Protein AF-A0A4V3WG32-F1 (afdb_monomer_lite)

Foldseek 3Di:
DFAAADPVVLVLQLLQQLLLLQLLQLVVCCVQVVPQFDQDPNDTDNNSSVVSVVVSVVSLVLLVVLQVVCLVVVAQWDWDALVPKDFPDKQADSVCCCVVPRVVLRPDDDNDPVVSVVSSVVSSVVVSVVVVPDLDRRHRPSCVVQQWMWTAIPVSWIWIDSDDDDSDDNTDTTHTAHDDPPRPRDSD

Sequence (188 aa):
MFFGTRFYFKLLYYLTAMTPAYLLFSLQLFIKYKIGILKLFGIKIPWISFAILLVSFALIWGVKKLLHIATKRQENHYILNQREAKITQVNGDVVSFLLGVILPAVIFIEDSIAICMVVFIGLQFIIFLLVSKSSSVFPNIMAIMFSMNVYILDNGFYLISNEKMTENYERIIAVRVGDSSNLLGYIT

Organism: NCBI:txid2565925

pLDDT: mean 78.36, std 13.59, range [36.06, 94.19]

Secondary structure (DSSP, 8-state):
--TT--HHHHHHHHHHHTHHHHHHHHHHHHHHH-TTEEEETTEEEEHHHHHHHHHHHHHHHHHHHHHHHHHHTTTTEEE--TTT--EEEES--HHHHIIIIITTTT----S-HHHHHHHHHHHHHHHHHHHHH--SPPP-HHHHHTT-EEEEETTS-EEEESS---S--S--EEEEES--TTS-----

Radius of gyration: 18.65 Å; chains: 1; bounding box: 44×30×60 Å

Structure (mmCIF, N/CA/C/O backbone):
data_AF-A0A4V3WG32-F1
#
_entry.id   AF-A0A4V3WG32-F1
#
loop_
_atom_site.group_PDB
_atom_site.id
_atom_site.type_symbol
_atom_site.label_atom_id
_atom_site.label_alt_id
_atom_site.label_comp_id
_atom_site.label_asym_id
_atom_site.label_entity_id
_atom_site.label_seq_id
_atom_site.pdbx_PDB_ins_code
_atom_site.Cartn_x
_atom_site.Cartn_y
_atom_site.Cartn_z
_atom_site.occupancy
_atom_site.B_iso_or_equiv
_atom_site.auth_seq_id
_atom_site.auth_comp_id
_atom_site.auth_asym_id
_atom_site.auth_atom_id
_atom_site.pdbx_PDB_model_num
ATOM 1 N N . MET A 1 1 ? -3.772 0.139 -11.394 1.00 67.31 1 MET A N 1
ATOM 2 C CA . MET A 1 1 ? -2.977 -1.024 -10.965 1.00 67.31 1 MET A CA 1
ATOM 3 C C . MET A 1 1 ? -2.655 -1.915 -12.148 1.00 67.31 1 MET A C 1
ATOM 5 O O . MET A 1 1 ? -3.545 -2.200 -12.934 1.00 67.31 1 MET A O 1
ATOM 9 N N . PHE A 1 2 ? -1.408 -2.391 -12.221 1.00 65.12 2 PHE A N 1
ATOM 10 C CA . PHE A 1 2 ? -0.838 -3.223 -13.289 1.00 65.12 2 PHE A CA 1
ATOM 11 C C . PHE A 1 2 ? -1.847 -4.142 -13.997 1.00 65.12 2 PHE A C 1
ATOM 13 O O . PHE A 1 2 ? -2.258 -5.187 -13.472 1.00 65.12 2 PHE A O 1
ATOM 20 N N . PHE A 1 3 ? -2.253 -3.740 -15.198 1.00 63.34 3 PHE A N 1
ATOM 21 C CA . PHE A 1 3 ? -3.153 -4.515 -16.042 1.00 63.34 3 PHE A CA 1
ATOM 22 C C . PHE A 1 3 ? -2.463 -5.823 -16.478 1.00 63.34 3 PHE A C 1
ATOM 24 O O . PHE A 1 3 ? -1.256 -5.833 -16.690 1.00 63.34 3 PHE A O 1
ATOM 31 N N . GLY A 1 4 ? -3.187 -6.947 -16.525 1.00 62.38 4 GLY A N 1
ATOM 32 C CA . GLY A 1 4 ? -2.607 -8.264 -16.857 1.00 62.38 4 GLY A CA 1
ATOM 33 C C . GLY A 1 4 ? -1.869 -9.003 -15.722 1.00 62.38 4 GLY A C 1
ATOM 34 O O . GLY A 1 4 ? -1.362 -10.100 -15.933 1.00 62.38 4 GLY A O 1
ATOM 35 N N . THR A 1 5 ? -1.814 -8.463 -14.496 1.00 69.62 5 THR A N 1
ATOM 36 C CA . THR A 1 5 ? -1.241 -9.186 -13.336 1.00 69.62 5 THR A CA 1
ATOM 37 C C . THR A 1 5 ? -2.244 -10.105 -12.631 1.00 69.62 5 THR A C 1
ATOM 39 O O . THR A 1 5 ? -3.451 -9.842 -12.624 1.00 69.62 5 THR A O 1
ATOM 42 N N . ARG A 1 6 ? -1.744 -11.174 -11.986 1.00 73.75 6 ARG A N 1
ATOM 43 C CA . ARG A 1 6 ? -2.563 -12.106 -11.190 1.00 73.75 6 ARG A CA 1
ATOM 44 C C . ARG A 1 6 ? -3.270 -11.392 -10.038 1.00 73.75 6 ARG A C 1
ATOM 46 O O . ARG A 1 6 ? -2.698 -10.522 -9.383 1.00 73.75 6 ARG A O 1
ATOM 53 N N . PHE A 1 7 ? -4.484 -11.847 -9.728 1.00 79.88 7 PHE A N 1
ATOM 54 C CA . PHE A 1 7 ? -5.300 -11.302 -8.642 1.00 79.88 7 PHE A CA 1
ATOM 55 C C . PHE A 1 7 ? -4.568 -11.269 -7.290 1.00 79.88 7 PHE A C 1
ATOM 57 O O . PHE A 1 7 ? -4.615 -10.258 -6.600 1.00 79.88 7 PHE A O 1
ATOM 64 N N . TYR A 1 8 ? -3.843 -12.335 -6.931 1.00 78.31 8 TYR A N 1
ATOM 65 C CA . TYR A 1 8 ? -3.118 -12.397 -5.657 1.00 78.31 8 TYR A CA 1
ATOM 66 C C . TYR A 1 8 ? -2.029 -11.321 -5.538 1.00 78.31 8 TYR A C 1
ATOM 68 O O . TYR A 1 8 ? -1.927 -10.667 -4.504 1.00 78.31 8 TYR A O 1
ATOM 76 N N . PHE A 1 9 ? -1.272 -11.068 -6.612 1.00 78.69 9 PHE A N 1
ATOM 77 C CA . PHE A 1 9 ? -0.289 -9.984 -6.624 1.00 78.69 9 PHE A CA 1
ATOM 78 C C . PHE A 1 9 ? -0.968 -8.618 -6.480 1.00 78.69 9 PHE A C 1
ATOM 80 O O . PHE A 1 9 ? -0.515 -7.783 -5.696 1.00 78.69 9 PHE A O 1
ATOM 87 N N . LYS A 1 10 ? -2.097 -8.412 -7.178 1.00 83.19 10 LYS A N 1
ATOM 88 C CA . LYS A 1 10 ? -2.903 -7.194 -7.030 1.00 83.19 10 LYS A CA 1
ATOM 89 C C . LYS A 1 10 ? -3.362 -6.993 -5.589 1.00 83.19 10 LYS A C 1
ATOM 91 O O . LYS A 1 10 ? -3.219 -5.909 -5.037 1.00 83.19 10 LYS A O 1
ATOM 96 N N . LEU A 1 11 ? -3.857 -8.049 -4.955 1.00 86.31 11 LEU A N 1
ATOM 97 C CA . LEU A 1 11 ? -4.304 -7.999 -3.572 1.00 86.31 11 LEU A CA 1
ATOM 98 C C . LEU A 1 11 ? -3.144 -7.689 -2.612 1.00 86.31 11 LEU A C 1
ATOM 100 O O . LEU A 1 11 ? -3.261 -6.772 -1.807 1.00 86.31 11 LEU A O 1
ATOM 104 N N . LEU A 1 12 ? -2.008 -8.384 -2.724 1.00 85.75 12 LEU A N 1
ATOM 105 C CA . LEU A 1 12 ? -0.823 -8.144 -1.889 1.00 85.75 12 LEU A CA 1
ATOM 106 C C . LEU A 1 12 ? -0.294 -6.713 -2.011 1.00 85.75 12 LEU A C 1
ATOM 108 O O . LEU A 1 12 ? -0.018 -6.041 -1.013 1.00 85.75 12 LEU A O 1
ATOM 112 N N . TYR A 1 13 ? -0.141 -6.245 -3.247 1.00 86.69 13 TYR A N 1
ATOM 113 C CA . TYR A 1 13 ? 0.353 -4.905 -3.512 1.00 86.69 13 TYR A CA 1
ATOM 114 C C . TYR A 1 13 ? -0.633 -3.848 -3.001 1.00 86.69 13 TYR A C 1
ATOM 116 O O . TYR A 1 13 ? -0.215 -2.858 -2.411 1.00 86.69 13 TYR A O 1
ATOM 124 N N . TYR A 1 14 ? -1.939 -4.072 -3.155 1.00 90.75 14 TYR A N 1
ATOM 125 C CA . TYR A 1 14 ? -2.959 -3.188 -2.599 1.00 90.75 14 TYR A CA 1
ATOM 126 C C . TYR A 1 14 ? -2.927 -3.148 -1.064 1.00 90.75 14 TYR A C 1
ATOM 128 O O . TYR A 1 14 ? -2.905 -2.067 -0.478 1.00 90.75 14 TYR A O 1
ATOM 136 N N . LEU A 1 15 ? -2.875 -4.312 -0.406 1.00 91.31 15 LEU A N 1
ATOM 137 C CA . LEU A 1 15 ? -2.835 -4.408 1.055 1.00 91.31 15 LEU A CA 1
ATOM 138 C C . LEU A 1 15 ? -1.614 -3.687 1.638 1.00 91.31 15 LEU A C 1
ATOM 140 O O . LEU A 1 15 ? -1.739 -2.992 2.640 1.00 91.31 15 LEU A O 1
ATOM 144 N N . THR A 1 16 ? -0.453 -3.802 0.994 1.00 91.56 16 THR A N 1
ATOM 145 C CA . THR A 1 16 ? 0.761 -3.086 1.423 1.00 91.56 16 THR A CA 1
ATOM 146 C C . THR A 1 16 ? 0.708 -1.587 1.114 1.00 91.56 16 THR A C 1
ATOM 148 O O . THR A 1 16 ? 1.173 -0.779 1.915 1.00 91.56 16 THR A O 1
ATOM 151 N N . ALA A 1 17 ? 0.102 -1.183 -0.004 1.00 91.75 17 ALA A N 1
ATOM 152 C CA . ALA A 1 17 ? -0.071 0.228 -0.350 1.00 91.75 17 ALA A CA 1
ATOM 153 C C . ALA A 1 17 ? -1.018 0.962 0.616 1.00 91.75 17 ALA A C 1
ATOM 155 O O . ALA A 1 17 ? -0.762 2.111 0.972 1.00 91.75 17 ALA A O 1
ATOM 156 N N . MET A 1 18 ? -2.076 0.288 1.082 1.00 94.19 18 MET A N 1
ATOM 157 C CA . MET A 1 18 ? -3.056 0.838 2.027 1.00 94.19 18 MET A CA 1
ATOM 158 C C . MET A 1 18 ? -2.655 0.692 3.502 1.00 94.19 18 MET A C 1
ATOM 160 O O . MET A 1 18 ? -3.387 1.166 4.371 1.00 94.19 18 MET A O 1
ATOM 164 N N . THR A 1 19 ? -1.485 0.118 3.815 1.00 93.50 19 THR A N 1
ATOM 165 C CA . THR A 1 19 ? -0.964 0.029 5.192 1.00 93.50 19 THR A CA 1
ATOM 166 C C . THR A 1 19 ? -1.073 1.348 5.971 1.00 93.50 19 THR A C 1
ATOM 168 O O . THR A 1 19 ? -1.558 1.299 7.102 1.00 93.50 19 THR A O 1
ATOM 171 N N . PRO A 1 20 ? -0.719 2.530 5.421 1.00 92.75 20 PRO A N 1
ATOM 172 C CA . PRO A 1 20 ? -0.882 3.787 6.150 1.00 92.75 20 PRO A CA 1
ATOM 173 C C . PRO A 1 20 ? -2.334 4.061 6.569 1.00 92.75 20 PRO A C 1
ATOM 175 O O . PRO A 1 20 ? -2.563 4.489 7.696 1.00 92.75 20 PRO A O 1
ATOM 178 N N . ALA A 1 21 ? -3.321 3.750 5.720 1.00 93.25 21 ALA A N 1
ATOM 179 C CA . ALA A 1 21 ? -4.735 3.905 6.066 1.00 93.25 21 ALA A CA 1
ATOM 180 C C . ALA A 1 21 ? -5.146 2.942 7.185 1.00 93.25 21 ALA A C 1
ATOM 182 O O . ALA A 1 21 ? -5.806 3.355 8.135 1.00 93.25 21 ALA A O 1
ATOM 183 N N . TYR A 1 22 ? -4.710 1.679 7.120 1.00 93.44 22 TYR A N 1
ATOM 184 C CA . TYR A 1 22 ? -4.990 0.693 8.169 1.00 93.44 22 TYR A CA 1
ATOM 185 C C . TYR A 1 22 ? -4.412 1.113 9.524 1.00 93.44 22 TYR A C 1
ATOM 187 O O . TYR A 1 22 ? -5.078 0.953 10.544 1.00 93.44 22 TYR A O 1
ATOM 195 N N . LEU A 1 23 ? -3.206 1.691 9.534 1.00 92.06 23 LEU A N 1
ATOM 196 C CA . LEU A 1 23 ? -2.564 2.193 10.750 1.00 92.06 23 LEU A CA 1
ATOM 197 C C . LEU A 1 23 ? -3.270 3.411 11.329 1.00 92.06 23 LEU A C 1
ATOM 199 O O . LEU A 1 23 ? -3.491 3.478 12.537 1.00 92.06 23 LEU A O 1
ATOM 203 N N . LEU A 1 24 ? -3.617 4.381 10.484 1.00 91.75 24 LEU A N 1
ATOM 204 C CA . LEU A 1 24 ? -4.339 5.566 10.933 1.00 91.75 24 LEU A CA 1
ATOM 205 C C . LEU A 1 24 ? -5.716 5.178 11.482 1.00 91.75 24 LEU A C 1
ATOM 207 O O . LEU A 1 24 ? -6.096 5.638 12.557 1.00 91.75 24 LEU A O 1
ATOM 211 N N . PHE A 1 25 ? -6.417 4.264 10.809 1.00 91.62 25 PHE A N 1
ATOM 212 C CA . PHE A 1 25 ? -7.709 3.767 11.266 1.00 91.62 25 PHE A CA 1
ATOM 213 C C . PHE A 1 25 ? -7.598 3.006 12.592 1.00 91.62 25 PHE A C 1
ATOM 215 O O . PHE A 1 25 ? -8.365 3.265 13.519 1.00 91.62 25 PHE A O 1
ATOM 222 N N . SER A 1 26 ? -6.609 2.120 12.753 1.00 90.12 26 SER A N 1
ATOM 223 C CA . SER A 1 26 ? -6.417 1.399 14.018 1.00 90.12 26 SER A CA 1
ATOM 224 C C . SER A 1 26 ? -6.033 2.329 15.172 1.00 90.12 26 SER A C 1
ATOM 226 O O . SER A 1 26 ? -6.496 2.135 16.297 1.00 90.12 26 SER A O 1
ATOM 228 N N . LEU A 1 27 ? -5.238 3.371 14.908 1.00 88.81 27 LEU A N 1
ATOM 229 C CA . LEU A 1 27 ? -4.936 4.417 15.887 1.00 88.81 27 LEU A CA 1
ATOM 230 C C . LEU A 1 27 ? -6.184 5.219 16.267 1.00 88.81 27 LEU A C 1
ATOM 232 O O . LEU A 1 27 ? -6.395 5.492 17.447 1.00 88.81 27 LEU A O 1
ATOM 236 N N . GLN A 1 28 ? -7.047 5.545 15.308 1.00 88.62 28 GLN A N 1
ATOM 237 C CA . GLN A 1 28 ? -8.311 6.221 15.587 1.00 88.62 28 GLN A CA 1
ATOM 238 C C . GLN A 1 28 ? -9.235 5.361 16.460 1.00 88.62 28 GLN A C 1
ATOM 240 O O . GLN A 1 28 ? -9.815 5.869 17.422 1.00 88.62 28 GLN A O 1
ATOM 245 N N . LEU A 1 29 ? -9.320 4.052 16.191 1.00 87.44 29 LEU A N 1
ATOM 246 C CA . LEU A 1 29 ? -10.065 3.115 17.038 1.00 87.44 29 LEU A CA 1
ATOM 247 C C . LEU A 1 29 ? -9.502 3.054 18.465 1.00 87.44 29 LEU A C 1
ATOM 249 O O . LEU A 1 29 ? -10.264 3.010 19.434 1.00 87.44 29 LEU A O 1
ATOM 253 N N . PHE A 1 30 ? -8.177 3.093 18.607 1.00 86.19 30 PHE A N 1
ATOM 254 C CA . PHE A 1 30 ? -7.517 3.152 19.908 1.00 86.19 30 PHE A CA 1
ATOM 255 C C . PHE A 1 30 ? -7.856 4.445 20.666 1.00 86.19 30 PHE A C 1
ATOM 257 O O . PHE A 1 30 ? -8.200 4.382 21.846 1.00 86.19 30 PHE A O 1
ATOM 264 N N . ILE A 1 31 ? -7.810 5.604 20.001 1.00 85.56 31 ILE A N 1
ATOM 265 C CA . ILE A 1 31 ? -8.081 6.906 20.628 1.00 85.56 31 ILE A CA 1
ATOM 266 C C . ILE A 1 31 ? -9.555 7.023 21.040 1.00 85.56 31 ILE A C 1
ATOM 268 O O . ILE A 1 31 ? -9.840 7.356 22.190 1.00 85.56 31 ILE A O 1
ATOM 272 N N . LYS A 1 32 ? -10.492 6.734 20.126 1.00 85.75 32 LYS A N 1
ATOM 273 C CA . LYS A 1 32 ? -11.929 6.955 20.356 1.00 85.75 32 LYS A CA 1
ATOM 274 C C . LYS A 1 32 ? -12.562 5.869 21.224 1.00 85.75 32 LYS A C 1
ATOM 276 O O . LYS A 1 32 ? -13.299 6.173 22.157 1.00 85.75 32 LYS A O 1
ATOM 281 N N . TYR A 1 33 ? -12.257 4.605 20.941 1.00 82.88 33 TYR A N 1
ATOM 282 C CA . TYR A 1 33 ? -12.961 3.464 21.532 1.00 82.88 33 TYR A CA 1
ATOM 283 C C . TYR A 1 33 ? -12.127 2.665 22.527 1.00 82.88 33 TYR A C 1
ATOM 285 O O . TYR A 1 33 ? -12.640 1.727 23.134 1.00 82.88 33 TYR A O 1
ATOM 293 N N . LYS A 1 34 ? -10.844 3.014 22.709 1.00 83.06 34 LYS A N 1
ATOM 294 C CA . LYS A 1 34 ? -9.908 2.273 23.574 1.00 83.06 34 LYS A CA 1
ATOM 295 C C . LYS A 1 34 ? -9.790 0.790 23.181 1.00 83.06 34 LYS A C 1
ATOM 297 O O . LYS A 1 34 ? -9.443 -0.049 24.011 1.00 83.06 34 LYS A O 1
ATOM 302 N N . ILE A 1 35 ? -10.069 0.464 21.917 1.00 76.25 35 ILE A N 1
ATOM 303 C CA . ILE A 1 35 ? -9.929 -0.885 21.356 1.00 76.25 35 ILE A CA 1
ATOM 304 C C . ILE A 1 35 ? -8.459 -1.149 21.025 1.00 76.25 35 ILE A C 1
ATOM 306 O O . ILE A 1 35 ? -7.701 -0.237 20.702 1.00 76.25 35 ILE A O 1
ATOM 310 N N . GLY A 1 36 ? -8.050 -2.417 21.102 1.00 67.56 36 GLY A N 1
ATOM 311 C CA . GLY A 1 36 ? -6.707 -2.821 20.691 1.00 67.56 36 GLY A CA 1
ATOM 312 C C . GLY A 1 36 ? -5.626 -2.497 21.715 1.00 67.56 36 GLY A C 1
ATOM 313 O O . GLY A 1 36 ? -4.465 -2.358 21.347 1.00 67.56 36 GLY A O 1
ATOM 314 N N . ILE A 1 37 ? -5.993 -2.385 22.994 1.00 75.81 37 ILE A N 1
ATOM 315 C CA . ILE A 1 37 ? -5.054 -2.168 24.096 1.00 75.81 37 ILE A CA 1
ATOM 316 C C . ILE A 1 37 ? -4.533 -3.510 24.599 1.00 75.81 37 ILE A C 1
ATOM 318 O O . ILE A 1 37 ? -5.307 -4.342 25.066 1.00 75.81 37 ILE A O 1
ATOM 322 N N . LEU A 1 38 ? -3.214 -3.674 24.591 1.00 75.12 38 LEU A N 1
ATOM 323 C CA . LEU A 1 38 ? -2.530 -4.671 25.405 1.00 75.12 38 LEU A CA 1
ATOM 324 C C . LEU A 1 38 ? -1.838 -3.937 26.556 1.00 75.12 38 LEU A C 1
ATOM 326 O O . LEU A 1 38 ? -1.098 -2.980 26.326 1.00 75.12 38 LEU A O 1
ATOM 330 N N . LYS A 1 39 ? -2.114 -4.338 27.800 1.00 74.06 39 LYS A N 1
ATOM 331 C CA . LYS A 1 39 ? -1.390 -3.822 28.968 1.00 74.06 39 LYS A CA 1
ATOM 332 C C . LYS A 1 39 ? -0.160 -4.694 29.195 1.00 74.06 39 LYS A C 1
ATOM 334 O O . LYS A 1 39 ? -0.301 -5.823 29.650 1.00 74.06 39 LYS A O 1
ATOM 339 N N . LEU A 1 40 ? 1.025 -4.167 28.904 1.00 68.94 40 LEU A N 1
ATOM 340 C CA . LEU A 1 40 ? 2.305 -4.806 29.222 1.00 68.94 40 LEU A CA 1
ATOM 341 C C . LEU A 1 40 ? 3.025 -3.944 30.254 1.00 68.94 40 LEU A C 1
ATOM 343 O O . LEU A 1 40 ? 3.238 -2.760 30.010 1.00 68.94 40 LEU A O 1
ATOM 347 N N . PHE A 1 41 ? 3.356 -4.512 31.417 1.00 73.56 41 PHE A N 1
ATOM 348 C CA . PHE A 1 41 ? 4.067 -3.806 32.497 1.00 73.56 41 PHE A CA 1
ATOM 349 C C . PHE A 1 41 ? 3.470 -2.425 32.853 1.00 73.56 41 PHE A C 1
ATOM 351 O O . PHE A 1 41 ? 4.188 -1.469 33.119 1.00 73.56 41 PHE A O 1
ATOM 358 N N . GLY A 1 42 ? 2.138 -2.295 32.818 1.00 74.06 42 GLY A N 1
ATOM 359 C CA . GLY A 1 42 ? 1.431 -1.038 33.110 1.00 74.06 42 GLY A CA 1
ATOM 360 C C . GLY A 1 42 ? 1.291 -0.061 31.932 1.00 74.06 42 GLY A C 1
ATOM 361 O O . GLY A 1 42 ? 0.502 0.878 32.023 1.00 74.06 42 GLY A O 1
ATOM 362 N N . ILE A 1 43 ? 1.957 -0.307 30.801 1.00 75.31 43 ILE A N 1
ATOM 363 C CA . ILE A 1 43 ? 1.886 0.522 29.591 1.00 75.31 43 ILE A CA 1
ATOM 364 C C . ILE A 1 43 ? 0.765 0.009 28.677 1.00 75.31 43 ILE A C 1
ATOM 366 O O . ILE A 1 43 ? 0.659 -1.190 28.415 1.00 75.31 43 ILE A O 1
ATOM 370 N N . LYS A 1 44 ? -0.087 0.917 28.181 1.00 77.62 44 LYS A N 1
ATOM 371 C CA . LYS A 1 44 ? -1.134 0.611 27.192 1.00 77.62 44 LYS A CA 1
ATOM 372 C C . LYS A 1 44 ? -0.547 0.703 25.787 1.00 77.62 44 LYS A C 1
ATOM 374 O O . LYS A 1 44 ? -0.273 1.800 25.313 1.00 77.62 44 LYS A O 1
ATOM 379 N N . ILE A 1 45 ? -0.388 -0.437 25.126 1.00 77.88 45 ILE A N 1
ATOM 380 C CA . ILE A 1 45 ? 0.182 -0.523 23.780 1.00 77.88 45 ILE A CA 1
ATOM 381 C C . ILE A 1 45 ? -0.950 -0.779 22.771 1.00 77.88 45 ILE A C 1
ATOM 383 O O . ILE A 1 45 ? -1.765 -1.676 23.018 1.00 77.88 45 ILE A O 1
ATOM 387 N N . PRO A 1 46 ? -1.023 -0.038 21.644 1.00 84.75 46 PRO A N 1
ATOM 388 C CA . PRO A 1 46 ? -1.980 -0.295 20.569 1.00 84.75 46 PRO A CA 1
ATOM 389 C C . PRO A 1 46 ? -1.548 -1.532 19.761 1.00 84.75 46 PRO A C 1
ATOM 391 O O . PRO A 1 46 ? -0.954 -1.428 18.686 1.00 84.75 46 PRO A O 1
ATOM 394 N N . TRP A 1 47 ? -1.812 -2.725 20.296 1.00 85.75 47 TRP A N 1
ATOM 395 C CA . TRP A 1 47 ? -1.307 -3.986 19.746 1.00 85.75 47 TRP A CA 1
ATOM 396 C C . TRP A 1 47 ? -1.825 -4.263 18.331 1.00 85.75 47 TRP A C 1
ATOM 398 O O . TRP A 1 47 ? -1.104 -4.849 17.531 1.00 85.75 47 TRP A O 1
ATOM 408 N N . ILE A 1 48 ? -3.036 -3.800 17.995 1.00 86.50 48 ILE A N 1
ATOM 409 C CA . ILE A 1 48 ? -3.610 -3.952 16.649 1.00 86.50 48 ILE A CA 1
ATOM 410 C C . ILE A 1 48 ? -2.774 -3.180 15.623 1.00 86.50 48 ILE A C 1
ATOM 412 O O . ILE A 1 48 ? -2.415 -3.740 14.591 1.00 86.50 48 ILE A O 1
ATOM 416 N N . SER A 1 49 ? -2.401 -1.929 15.915 1.00 87.56 49 SER A N 1
ATOM 417 C CA . SER A 1 49 ? -1.527 -1.138 15.036 1.00 87.56 49 SER A CA 1
ATOM 418 C C . SER A 1 49 ? -0.164 -1.813 14.859 1.00 87.56 49 SER A C 1
ATOM 420 O O . SER A 1 49 ? 0.364 -1.873 13.750 1.00 87.56 49 SER A O 1
ATOM 422 N N . PHE A 1 50 ? 0.385 -2.382 15.938 1.00 87.94 50 PHE A N 1
ATOM 423 C CA . PHE A 1 50 ? 1.630 -3.150 15.879 1.00 87.94 50 PHE A CA 1
ATOM 424 C C . PHE A 1 50 ? 1.492 -4.418 15.020 1.00 87.94 50 PHE A C 1
ATOM 426 O O . PHE A 1 50 ? 2.355 -4.697 14.190 1.00 87.94 50 PHE A O 1
ATOM 433 N N . ALA A 1 51 ? 0.389 -5.156 15.157 1.00 89.88 51 ALA A N 1
ATOM 434 C CA . ALA A 1 51 ? 0.106 -6.332 14.342 1.00 89.88 51 ALA A CA 1
ATOM 435 C C . ALA A 1 51 ? -0.038 -5.973 12.855 1.00 89.88 51 ALA A C 1
ATOM 437 O O . ALA A 1 51 ? 0.537 -6.654 12.010 1.00 89.88 51 ALA A O 1
ATOM 438 N N . ILE A 1 52 ? -0.731 -4.875 12.526 1.00 90.94 52 ILE A N 1
ATOM 439 C CA . ILE A 1 52 ? -0.856 -4.371 11.148 1.00 90.94 52 ILE A CA 1
ATOM 440 C C . ILE A 1 52 ? 0.521 -4.038 10.565 1.00 90.94 52 ILE A C 1
ATOM 442 O O . ILE A 1 52 ? 0.801 -4.417 9.425 1.00 90.94 52 ILE A O 1
ATOM 446 N N . LEU A 1 53 ? 1.396 -3.374 11.332 1.00 90.44 53 LEU A N 1
ATOM 447 C CA . LEU A 1 53 ? 2.775 -3.105 10.910 1.00 90.44 53 LEU A CA 1
ATOM 448 C C . LEU A 1 53 ? 3.540 -4.397 10.627 1.00 90.44 53 LEU A C 1
ATOM 450 O O . LEU A 1 53 ? 4.154 -4.522 9.569 1.00 90.44 53 LEU A O 1
ATOM 454 N N . LEU A 1 54 ? 3.481 -5.361 11.546 1.00 91.81 54 LEU A N 1
ATOM 455 C CA . LEU A 1 54 ? 4.205 -6.626 11.432 1.00 91.81 54 LEU A CA 1
ATOM 456 C C . LEU A 1 54 ? 3.720 -7.440 10.226 1.00 91.81 54 LEU A C 1
ATOM 458 O O . LEU A 1 54 ? 4.534 -7.922 9.439 1.00 91.81 54 LEU A O 1
ATOM 462 N N . VAL A 1 55 ? 2.403 -7.532 10.028 1.00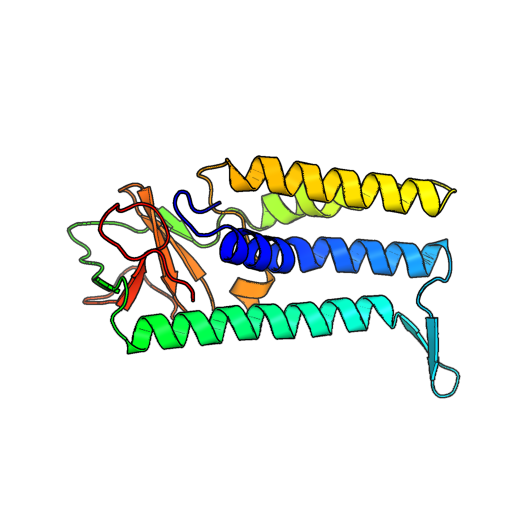 92.25 55 VAL A N 1
ATOM 463 C CA . VAL A 1 55 ? 1.813 -8.179 8.848 1.00 92.25 55 VAL A CA 1
ATOM 464 C C . VAL A 1 55 ? 2.247 -7.456 7.575 1.00 92.25 55 VAL A C 1
ATOM 466 O O . VAL A 1 55 ? 2.718 -8.102 6.646 1.00 92.25 55 VAL A O 1
ATOM 469 N N . SER A 1 56 ? 2.176 -6.125 7.535 1.00 90.44 56 SER A N 1
ATOM 470 C CA . SER A 1 56 ? 2.591 -5.343 6.361 1.00 90.44 56 SER A CA 1
ATOM 471 C C . SER A 1 56 ? 4.073 -5.542 6.030 1.00 90.44 56 SER A C 1
ATOM 473 O O . SER A 1 56 ? 4.428 -5.682 4.859 1.00 90.44 56 SER A O 1
ATOM 475 N N . PHE A 1 57 ? 4.929 -5.628 7.054 1.00 91.75 57 PHE A N 1
ATOM 476 C CA . PHE A 1 57 ? 6.347 -5.961 6.918 1.00 91.75 57 PHE A CA 1
ATOM 477 C C . PHE A 1 57 ? 6.542 -7.362 6.320 1.00 91.75 57 PHE A C 1
ATOM 479 O O . PHE A 1 57 ? 7.324 -7.545 5.388 1.00 91.75 57 PHE A O 1
ATOM 486 N N . ALA A 1 58 ? 5.808 -8.361 6.813 1.00 90.88 58 ALA A N 1
ATOM 487 C CA . ALA A 1 58 ? 5.881 -9.721 6.288 1.00 90.88 58 ALA A CA 1
ATOM 488 C C . ALA A 1 58 ? 5.411 -9.798 4.823 1.00 90.88 58 ALA A C 1
ATOM 490 O O . ALA A 1 58 ? 6.056 -10.453 4.003 1.00 90.88 58 ALA A O 1
ATOM 491 N N . LEU A 1 59 ? 4.330 -9.091 4.474 1.00 88.81 59 LEU A N 1
ATOM 492 C CA . LEU A 1 59 ? 3.802 -9.045 3.109 1.00 88.81 59 LEU A CA 1
ATOM 493 C C . LEU A 1 59 ? 4.790 -8.382 2.143 1.00 88.81 59 LEU A C 1
ATOM 495 O O . LEU A 1 59 ? 5.060 -8.936 1.077 1.00 88.81 59 LEU A O 1
ATOM 499 N N . ILE A 1 60 ? 5.365 -7.232 2.514 1.00 87.88 60 ILE A N 1
ATOM 500 C CA . ILE A 1 60 ? 6.312 -6.528 1.642 1.00 87.88 60 ILE A CA 1
ATOM 501 C C . ILE A 1 60 ? 7.621 -7.304 1.483 1.00 87.88 60 ILE A C 1
ATOM 503 O O . ILE A 1 60 ? 8.179 -7.367 0.387 1.00 87.88 60 ILE A O 1
ATOM 507 N N . TRP A 1 61 ? 8.069 -7.972 2.547 1.00 87.38 61 TRP A N 1
ATOM 508 C CA . TRP A 1 61 ? 9.196 -8.894 2.489 1.00 87.38 61 TRP A CA 1
ATOM 509 C C . TRP A 1 61 ? 8.919 -10.069 1.546 1.00 87.38 61 TRP A C 1
ATOM 511 O O . TRP A 1 61 ? 9.780 -10.434 0.744 1.00 87.38 61 TRP A O 1
ATOM 521 N N . GLY A 1 62 ? 7.701 -10.620 1.597 1.00 83.75 62 GLY A N 1
ATOM 522 C CA . GLY A 1 62 ? 7.212 -11.619 0.651 1.00 83.75 62 GLY A CA 1
ATOM 523 C C . GLY A 1 62 ? 7.338 -11.129 -0.789 1.00 83.75 62 GLY A C 1
ATOM 524 O O . GLY A 1 62 ? 8.065 -11.736 -1.569 1.00 83.75 62 GLY A O 1
ATOM 525 N N . VAL A 1 63 ? 6.737 -9.981 -1.118 1.00 82.06 63 VAL A N 1
ATOM 526 C CA . VAL A 1 63 ? 6.818 -9.374 -2.462 1.00 82.06 63 VAL A CA 1
ATOM 527 C C . VAL A 1 63 ? 8.271 -9.178 -2.908 1.00 82.06 63 VAL A C 1
ATOM 529 O O . VAL A 1 63 ? 8.625 -9.548 -4.027 1.00 82.06 63 VAL A O 1
ATOM 532 N N . LYS A 1 64 ? 9.141 -8.670 -2.029 1.00 83.31 64 LYS A N 1
ATOM 533 C CA . LYS A 1 64 ? 10.563 -8.454 -2.331 1.00 83.31 64 LYS A CA 1
ATOM 534 C C . LYS A 1 64 ? 11.303 -9.753 -2.645 1.00 83.31 64 LYS A C 1
ATOM 536 O O . LYS A 1 64 ? 12.094 -9.802 -3.588 1.00 83.31 64 LYS A O 1
ATOM 541 N N . LYS A 1 65 ? 11.051 -10.808 -1.865 1.00 82.44 65 LYS A N 1
ATOM 542 C CA . LYS A 1 65 ? 11.636 -12.138 -2.081 1.00 82.44 65 LYS A CA 1
ATOM 543 C C . LYS A 1 65 ? 11.180 -12.727 -3.414 1.00 82.44 65 LYS A C 1
ATOM 545 O O . LYS A 1 65 ? 12.003 -13.274 -4.143 1.00 82.44 65 LYS A O 1
ATOM 550 N N . LEU A 1 66 ? 9.896 -12.592 -3.734 1.00 77.00 66 LEU A N 1
ATOM 551 C CA . LEU A 1 66 ? 9.322 -13.074 -4.987 1.00 77.00 66 LEU A CA 1
ATOM 552 C C . LEU A 1 66 ? 9.917 -12.333 -6.190 1.00 77.00 66 LEU A C 1
ATOM 554 O O . LEU A 1 66 ? 10.339 -12.975 -7.150 1.00 77.00 66 LEU A O 1
ATOM 558 N N . LEU A 1 67 ? 10.074 -11.007 -6.091 1.00 75.62 67 LEU A N 1
ATOM 559 C CA . LEU A 1 67 ? 10.758 -10.210 -7.110 1.00 75.62 67 LEU A CA 1
ATOM 560 C C . LEU A 1 67 ? 12.203 -10.680 -7.313 1.00 75.62 67 LEU A C 1
ATOM 562 O O . LEU A 1 67 ? 12.625 -10.896 -8.441 1.00 75.62 67 LEU A O 1
ATOM 566 N N . HIS A 1 68 ? 12.952 -10.897 -6.228 1.00 76.38 68 HIS A N 1
ATOM 567 C CA . HIS A 1 68 ? 14.336 -11.366 -6.312 1.00 76.38 68 HIS A CA 1
ATOM 568 C C . HIS A 1 68 ? 14.453 -12.742 -6.989 1.00 76.38 68 HIS A C 1
ATOM 570 O O . HIS A 1 68 ? 15.369 -12.966 -7.781 1.00 76.38 68 HIS A O 1
ATOM 576 N N . ILE A 1 69 ? 13.518 -13.658 -6.713 1.00 75.00 69 ILE A N 1
ATOM 577 C CA . ILE A 1 69 ? 13.455 -14.966 -7.379 1.00 75.00 69 ILE A CA 1
ATOM 578 C C . ILE A 1 69 ? 13.178 -14.793 -8.877 1.00 75.00 69 ILE A C 1
ATOM 580 O O . ILE A 1 69 ? 13.898 -15.386 -9.681 1.00 75.00 69 ILE A O 1
ATOM 584 N N . ALA A 1 70 ? 12.203 -13.958 -9.249 1.00 71.19 70 ALA A N 1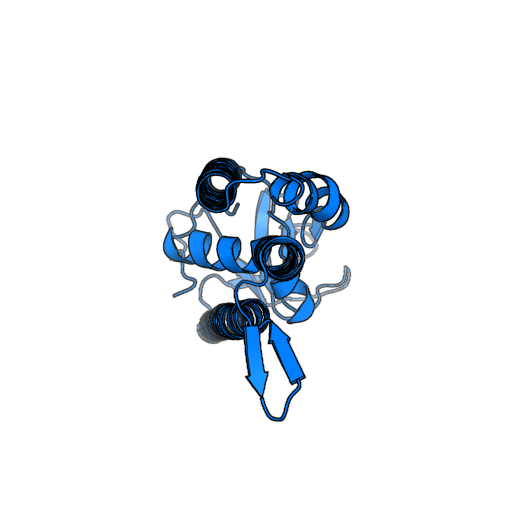
ATOM 585 C CA . ALA A 1 70 ? 11.888 -13.663 -10.647 1.00 71.19 70 ALA A CA 1
ATOM 586 C C . ALA A 1 70 ? 13.102 -13.062 -11.379 1.00 71.19 70 ALA A C 1
ATOM 588 O O . ALA A 1 70 ? 13.485 -13.529 -12.453 1.00 71.19 70 ALA A O 1
ATOM 589 N N . THR A 1 71 ? 13.798 -12.110 -10.746 1.00 70.62 71 THR A N 1
ATOM 590 C CA . THR A 1 71 ? 15.034 -11.526 -11.278 1.00 70.62 71 THR A CA 1
ATOM 591 C C . THR A 1 71 ? 16.127 -12.581 -11.463 1.00 70.62 71 THR A C 1
ATOM 593 O O . THR A 1 71 ? 16.771 -12.608 -12.508 1.00 70.62 71 THR A O 1
ATOM 596 N N . LYS A 1 72 ? 16.335 -13.486 -10.499 1.00 72.06 72 LYS A N 1
ATOM 597 C CA . LYS A 1 72 ? 17.365 -14.535 -10.595 1.00 72.06 72 LYS A CA 1
ATOM 598 C C . LYS A 1 72 ? 17.070 -15.559 -11.695 1.00 72.06 72 LYS A C 1
ATOM 600 O O . LYS A 1 72 ? 17.998 -16.064 -12.317 1.00 72.06 72 LYS A O 1
ATOM 605 N N . ARG A 1 73 ? 15.796 -15.873 -11.930 1.00 71.44 73 ARG A N 1
ATOM 606 C CA . ARG A 1 73 ? 15.360 -16.842 -12.948 1.00 71.44 73 ARG A CA 1
ATOM 607 C C . ARG A 1 73 ? 15.292 -16.272 -14.364 1.00 71.44 73 ARG A C 1
ATOM 609 O O . ARG A 1 73 ? 14.910 -16.994 -15.275 1.00 71.44 73 ARG A O 1
ATOM 616 N N . GLN A 1 74 ? 15.653 -15.000 -14.547 1.00 66.06 74 GLN A N 1
ATOM 617 C CA . GLN A 1 74 ? 15.476 -14.276 -15.809 1.00 66.06 74 GLN A CA 1
ATOM 618 C C . GLN A 1 74 ? 14.018 -14.240 -16.298 1.00 66.06 74 GLN A C 1
ATOM 620 O O . GLN A 1 74 ? 13.744 -14.025 -17.477 1.00 66.06 74 GLN A O 1
ATOM 625 N N . GLU A 1 75 ? 13.063 -14.412 -15.380 1.00 61.28 75 GLU A N 1
ATOM 626 C CA . GLU A 1 75 ? 11.642 -14.346 -15.697 1.00 61.28 75 GLU A CA 1
ATOM 627 C C . GLU A 1 75 ? 11.264 -12.884 -15.970 1.00 61.28 75 GLU A C 1
ATOM 629 O O . GLU A 1 75 ? 11.483 -12.001 -15.138 1.00 61.28 75 GLU A O 1
ATOM 634 N N . ASN A 1 76 ? 10.694 -12.627 -17.151 1.00 60.41 76 ASN A N 1
ATOM 635 C CA . ASN A 1 76 ? 10.202 -11.310 -17.575 1.00 60.41 76 ASN A CA 1
ATOM 636 C C . ASN A 1 76 ? 11.236 -10.179 -17.493 1.00 60.41 76 ASN A C 1
ATOM 638 O O . ASN A 1 76 ? 10.878 -9.029 -17.217 1.00 60.41 76 ASN A O 1
ATOM 642 N N . HIS A 1 77 ? 12.513 -10.499 -17.724 1.00 64.56 77 HIS A N 1
ATOM 643 C CA . HIS A 1 77 ? 13.559 -9.488 -17.819 1.00 64.56 77 HIS A CA 1
ATOM 644 C C . HIS A 1 77 ? 13.247 -8.521 -18.950 1.00 64.56 77 HIS A C 1
ATOM 646 O O . HIS A 1 77 ? 13.108 -8.907 -20.110 1.00 64.56 77 HIS A O 1
ATOM 652 N N . TYR A 1 78 ? 13.170 -7.247 -18.596 1.00 63.56 78 TYR A N 1
ATOM 653 C CA . TYR A 1 78 ? 13.184 -6.168 -19.558 1.00 63.56 78 TYR A CA 1
ATOM 654 C C . TYR A 1 78 ? 14.553 -5.508 -19.498 1.00 63.56 78 TYR A C 1
ATOM 656 O O . TYR A 1 78 ? 14.930 -4.952 -18.465 1.00 63.56 78 TYR A O 1
ATOM 664 N N . ILE A 1 79 ? 15.302 -5.597 -20.595 1.00 63.53 79 ILE A N 1
ATOM 665 C CA . ILE A 1 79 ? 16.553 -4.861 -20.749 1.00 63.53 79 ILE A CA 1
ATOM 666 C C . ILE A 1 79 ? 16.163 -3.463 -21.208 1.00 63.53 79 ILE A C 1
ATOM 668 O O . ILE A 1 79 ? 15.744 -3.272 -22.348 1.00 63.53 79 ILE A O 1
ATOM 672 N N . LEU A 1 80 ? 16.256 -2.491 -20.302 1.00 62.19 80 LEU A N 1
ATOM 673 C CA . LEU A 1 80 ? 15.989 -1.104 -20.654 1.00 62.19 80 LEU A CA 1
ATOM 674 C C . LEU A 1 80 ? 17.130 -0.590 -21.540 1.00 62.19 80 LEU A C 1
ATOM 676 O O . LEU A 1 80 ? 18.252 -0.422 -21.065 1.00 62.19 80 LEU A O 1
ATOM 680 N N . ASN A 1 81 ? 16.844 -0.351 -22.817 1.00 61.53 81 ASN A N 1
ATOM 681 C CA . ASN A 1 81 ? 17.760 0.314 -23.733 1.00 61.53 81 ASN A CA 1
ATOM 682 C C . ASN A 1 81 ? 17.315 1.781 -23.842 1.00 61.53 81 ASN A C 1
ATOM 684 O O . ASN A 1 81 ? 16.192 2.045 -24.271 1.00 61.53 81 ASN A O 1
ATOM 688 N N . GLN A 1 82 ? 18.160 2.745 -23.456 1.00 57.62 82 GLN A N 1
ATOM 689 C CA . GLN A 1 82 ? 17.798 4.180 -23.400 1.00 57.62 82 GLN A CA 1
ATOM 690 C C . GLN A 1 82 ? 17.251 4.749 -24.723 1.00 57.62 82 GLN A C 1
ATOM 692 O O . GLN A 1 82 ? 16.583 5.783 -24.729 1.00 57.62 82 GLN A O 1
ATOM 697 N N . ARG A 1 83 ? 17.552 4.095 -25.851 1.00 57.91 83 ARG A N 1
ATOM 698 C CA . ARG A 1 83 ? 17.068 4.481 -27.184 1.00 57.91 83 ARG A CA 1
ATOM 699 C C . ARG A 1 83 ? 15.632 4.032 -27.472 1.00 57.91 83 ARG A C 1
ATOM 701 O O . ARG A 1 83 ? 15.027 4.576 -28.386 1.00 57.91 83 ARG A O 1
ATOM 708 N N . GLU A 1 84 ? 15.104 3.062 -26.728 1.00 63.88 84 GLU A N 1
ATOM 709 C CA . GLU A 1 84 ? 13.825 2.399 -27.026 1.00 63.88 84 GLU A CA 1
ATOM 710 C C . GLU A 1 84 ? 12.703 2.754 -26.047 1.00 63.88 84 GLU A C 1
ATOM 712 O O . GLU A 1 84 ? 11.536 2.682 -26.424 1.00 63.88 84 GLU A O 1
ATOM 717 N N . ALA A 1 85 ? 13.028 3.123 -24.804 1.00 67.69 85 ALA A N 1
ATOM 718 C CA . ALA A 1 85 ? 12.021 3.512 -23.823 1.00 67.69 85 ALA A CA 1
ATOM 719 C C . ALA A 1 85 ? 12.593 4.440 -22.750 1.00 67.69 85 ALA A C 1
ATOM 721 O O . ALA A 1 85 ? 13.663 4.178 -22.190 1.00 67.69 85 ALA A O 1
ATOM 722 N N . LYS A 1 86 ? 11.850 5.500 -22.425 1.00 77.62 86 LYS A N 1
ATOM 723 C CA . LYS A 1 86 ? 12.174 6.430 -21.336 1.00 77.62 86 LYS A CA 1
ATOM 724 C C . LYS A 1 86 ? 11.258 6.218 -20.140 1.00 77.62 86 LYS A C 1
ATOM 726 O O . LYS A 1 86 ? 10.070 5.944 -20.287 1.00 77.62 86 LYS A O 1
ATOM 731 N N . ILE A 1 87 ? 11.815 6.390 -18.943 1.00 81.81 87 ILE A N 1
ATOM 732 C CA . ILE A 1 87 ? 11.046 6.403 -17.696 1.00 81.81 87 ILE A CA 1
ATOM 733 C C . ILE A 1 87 ? 10.247 7.709 -17.645 1.00 81.81 87 ILE A C 1
ATOM 735 O O . ILE A 1 87 ? 10.828 8.790 -17.648 1.00 81.81 87 ILE A O 1
ATOM 739 N N . THR A 1 88 ? 8.922 7.611 -17.590 1.00 83.75 88 THR A N 1
ATOM 740 C CA . THR A 1 88 ? 8.011 8.765 -17.524 1.00 83.75 88 THR A CA 1
ATOM 741 C C . THR A 1 88 ? 7.557 9.069 -16.103 1.00 83.75 88 THR A C 1
ATOM 743 O O . THR A 1 88 ? 7.324 10.226 -15.763 1.00 83.75 88 THR A O 1
ATOM 746 N N . GLN A 1 89 ? 7.440 8.046 -15.253 1.00 84.50 89 GLN A N 1
ATOM 747 C CA . GLN A 1 89 ? 6.997 8.206 -13.870 1.00 84.50 89 GLN A CA 1
ATOM 748 C C . GLN A 1 89 ? 7.634 7.160 -12.953 1.00 84.50 89 GLN A C 1
ATOM 750 O O . GLN A 1 89 ? 7.818 6.005 -13.338 1.00 84.50 89 GLN A O 1
ATOM 755 N N . VAL A 1 90 ? 7.911 7.558 -11.710 1.00 87.00 90 VAL A N 1
ATOM 756 C CA . VAL A 1 90 ? 8.411 6.681 -10.644 1.00 87.00 90 VAL A CA 1
ATOM 757 C C . VAL A 1 90 ? 7.428 6.709 -9.477 1.00 87.00 90 VAL A C 1
ATOM 759 O O . VAL A 1 90 ? 7.079 7.779 -8.996 1.00 87.00 90 VAL A O 1
ATOM 762 N N . ASN A 1 91 ? 6.982 5.536 -9.023 1.00 88.25 91 ASN A N 1
ATOM 763 C CA . ASN A 1 91 ? 6.131 5.309 -7.846 1.00 88.25 91 ASN A CA 1
ATOM 764 C C . ASN A 1 91 ? 4.753 5.993 -7.829 1.00 88.25 91 ASN A C 1
ATOM 766 O O . ASN A 1 91 ? 4.045 5.906 -6.824 1.00 88.25 91 ASN A O 1
ATOM 770 N N . GLY A 1 92 ? 4.340 6.616 -8.931 1.00 86.62 92 GLY A N 1
ATOM 771 C CA . GLY A 1 92 ? 3.103 7.389 -8.969 1.00 86.62 92 GLY A CA 1
ATOM 772 C C . GLY A 1 92 ? 3.189 8.673 -8.134 1.00 86.62 92 GLY A C 1
ATOM 773 O O . GLY A 1 92 ? 4.252 9.062 -7.655 1.00 86.62 92 GLY A O 1
ATOM 774 N N . ASP A 1 93 ? 2.053 9.340 -7.944 1.00 89.50 93 ASP A N 1
ATOM 775 C CA . ASP A 1 93 ? 1.971 10.542 -7.110 1.00 89.50 93 ASP A CA 1
ATOM 776 C C . ASP A 1 93 ? 1.630 10.187 -5.651 1.00 89.50 93 ASP A C 1
ATOM 778 O O . ASP A 1 93 ? 0.467 10.076 -5.256 1.00 89.50 93 ASP A O 1
ATOM 782 N N . VAL A 1 94 ? 2.675 9.965 -4.849 1.00 87.44 94 VAL A N 1
ATOM 783 C CA . VAL A 1 94 ? 2.567 9.538 -3.443 1.00 87.44 94 VAL A CA 1
ATOM 784 C C . VAL A 1 94 ? 1.857 10.580 -2.571 1.00 87.44 94 VAL A C 1
ATOM 786 O O . VAL A 1 94 ? 1.095 10.209 -1.677 1.00 87.44 94 VAL A O 1
ATOM 789 N N . VAL A 1 95 ? 2.093 11.874 -2.813 1.00 86.19 95 VAL A N 1
ATOM 790 C CA . VAL A 1 95 ? 1.519 12.955 -1.995 1.00 86.19 95 VAL A CA 1
ATOM 791 C C . VAL A 1 95 ? 0.027 13.066 -2.271 1.00 86.19 95 VAL A C 1
ATOM 793 O O . VAL A 1 95 ? -0.768 13.036 -1.329 1.00 86.19 95 VAL A O 1
ATOM 796 N N . SER A 1 96 ? -0.368 13.093 -3.547 1.00 89.62 96 SER A N 1
ATOM 797 C CA . SER A 1 96 ? -1.785 13.088 -3.918 1.00 89.62 96 SER A CA 1
ATOM 798 C C . SER A 1 96 ? -2.494 11.828 -3.426 1.00 89.62 96 SER A C 1
ATOM 800 O O . SER A 1 96 ? -3.650 11.894 -3.018 1.00 89.62 96 SER A O 1
ATOM 802 N N . PHE A 1 97 ? -1.813 10.680 -3.383 1.00 89.00 97 PHE A N 1
ATOM 803 C CA . PHE A 1 97 ? -2.373 9.455 -2.814 1.00 89.00 97 PHE A CA 1
ATOM 804 C C . PHE A 1 97 ? -2.609 9.546 -1.298 1.00 89.00 97 PHE A C 1
ATOM 806 O O . PHE A 1 97 ? -3.682 9.175 -0.816 1.00 89.00 97 PHE A O 1
ATOM 813 N N . LEU A 1 98 ? -1.649 10.081 -0.539 1.00 86.81 98 LEU A N 1
ATOM 814 C CA . LEU A 1 98 ? -1.806 10.293 0.902 1.00 86.81 98 LEU A CA 1
ATOM 815 C C . LEU A 1 98 ? -2.974 11.236 1.213 1.00 86.81 98 LEU A C 1
ATOM 817 O O . LEU A 1 98 ? -3.821 10.926 2.049 1.00 86.81 98 LEU A O 1
ATOM 821 N N . LEU A 1 99 ? -3.028 12.373 0.521 1.00 87.56 99 LEU A N 1
ATOM 822 C CA . LEU A 1 99 ? -4.015 13.417 0.787 1.00 87.56 99 LEU A CA 1
ATOM 823 C C . LEU A 1 99 ? -5.394 13.099 0.204 1.00 87.56 99 LEU A C 1
ATOM 825 O O . LEU A 1 99 ? -6.403 13.422 0.820 1.00 87.56 99 LEU A O 1
ATOM 829 N N . GLY A 1 100 ? -5.440 12.480 -0.974 1.00 85.06 100 GLY A N 1
ATOM 830 C CA . GLY A 1 100 ? -6.670 12.241 -1.728 1.00 85.06 100 GLY A CA 1
ATOM 831 C C . GLY A 1 100 ? -7.316 10.880 -1.483 1.00 85.06 100 GLY A C 1
ATOM 832 O O . GLY A 1 100 ? -8.509 10.733 -1.731 1.00 85.06 100 GLY A O 1
ATOM 833 N N . VAL A 1 101 ? -6.564 9.885 -0.995 1.00 85.75 101 VAL A N 1
ATOM 834 C CA . VAL A 1 101 ? -7.084 8.523 -0.768 1.00 85.75 101 VAL A CA 1
ATOM 835 C C . VAL A 1 101 ? -6.929 8.097 0.686 1.00 85.75 101 VAL A C 1
ATOM 837 O O . VAL A 1 101 ? -7.920 7.735 1.312 1.00 85.75 101 VAL A O 1
ATOM 840 N N . ILE A 1 102 ? -5.714 8.153 1.243 1.00 88.06 102 ILE A N 1
ATOM 841 C CA . ILE A 1 102 ? -5.443 7.631 2.593 1.00 88.06 102 ILE A CA 1
ATOM 842 C C . ILE A 1 102 ? -6.181 8.445 3.661 1.00 88.06 102 ILE A C 1
ATOM 844 O O . ILE A 1 102 ? -6.909 7.861 4.459 1.00 88.06 102 ILE A O 1
ATOM 848 N N . LEU A 1 103 ? -6.011 9.772 3.687 1.00 85.75 103 LEU A N 1
ATOM 849 C CA . LEU A 1 103 ? -6.642 10.615 4.706 1.00 85.75 103 LEU A CA 1
ATOM 850 C C . LEU A 1 103 ? -8.178 10.549 4.645 1.00 85.75 103 LEU A C 1
ATOM 852 O O . LEU A 1 103 ? -8.782 10.225 5.670 1.00 85.75 103 LEU A O 1
ATOM 856 N N . PRO A 1 104 ? -8.834 10.757 3.485 1.00 85.12 104 PRO A N 1
ATOM 857 C CA . PRO A 1 104 ? -10.286 10.687 3.413 1.00 85.12 104 PRO A CA 1
ATOM 858 C C . PRO A 1 104 ? -10.818 9.311 3.787 1.00 85.12 104 PRO A C 1
ATOM 860 O O . PRO A 1 104 ? -11.832 9.251 4.454 1.00 85.12 104 PRO A O 1
ATOM 863 N N . ALA A 1 105 ? -10.129 8.214 3.446 1.00 82.69 105 ALA A N 1
ATOM 864 C CA . ALA A 1 105 ? -10.578 6.858 3.778 1.00 82.69 105 ALA A CA 1
ATOM 865 C C . ALA A 1 105 ? -10.619 6.558 5.288 1.00 82.69 105 ALA A C 1
ATOM 867 O O . ALA A 1 105 ? -11.186 5.540 5.688 1.00 82.69 105 ALA A O 1
ATOM 868 N N . VAL A 1 106 ? -10.006 7.408 6.114 1.00 84.25 106 VAL A N 1
ATOM 869 C CA . VAL A 1 106 ? -9.900 7.217 7.564 1.00 84.25 106 VAL A CA 1
ATOM 870 C C . VAL A 1 106 ? -10.680 8.282 8.339 1.00 84.25 106 VAL A C 1
ATOM 872 O O . VAL A 1 106 ? -11.228 7.973 9.392 1.00 84.25 106 VAL A O 1
ATOM 875 N N . ILE A 1 107 ? -10.791 9.515 7.826 1.00 76.25 107 ILE A N 1
ATOM 876 C CA . ILE A 1 107 ? -11.463 10.634 8.509 1.00 76.25 107 ILE A CA 1
ATOM 877 C C . ILE A 1 107 ? -12.991 10.485 8.407 1.00 76.25 107 ILE A C 1
ATOM 879 O O . ILE A 1 107 ? -13.677 11.232 7.720 1.00 76.25 107 ILE A O 1
ATOM 883 N N . PHE A 1 108 ? -13.541 9.516 9.132 1.00 73.12 108 PHE A N 1
ATOM 884 C CA . PHE A 1 108 ? -14.968 9.427 9.424 1.00 73.12 108 PHE A CA 1
ATOM 885 C C . PHE A 1 108 ? -15.121 9.157 10.917 1.00 73.12 108 PHE A C 1
ATOM 887 O O . PHE A 1 108 ? -14.562 8.197 11.453 1.00 73.12 108 PHE A O 1
ATOM 894 N N . ILE A 1 109 ? -15.823 10.046 11.616 1.00 63.62 109 ILE A N 1
ATOM 895 C CA . ILE A 1 109 ? -15.996 9.989 13.068 1.00 63.62 109 ILE A CA 1
ATOM 896 C C . ILE A 1 109 ? -17.466 9.688 13.338 1.00 63.62 109 ILE A C 1
ATOM 898 O O . ILE A 1 109 ? -18.261 10.590 13.552 1.00 63.62 109 ILE A O 1
ATOM 902 N N . GLU A 1 110 ? -17.807 8.405 13.348 1.00 78.12 110 GLU A N 1
ATOM 903 C CA . GLU A 1 110 ? -19.114 7.925 13.812 1.00 78.12 110 GLU A CA 1
ATOM 904 C C . GLU A 1 110 ? -19.006 7.475 15.262 1.00 78.12 110 GLU A C 1
ATOM 906 O O . GLU A 1 110 ? -17.911 7.117 15.693 1.00 78.12 110 GLU A O 1
ATOM 911 N N . ASP A 1 111 ? -20.096 7.508 16.031 1.00 78.94 111 ASP A N 1
ATOM 912 C CA . ASP A 1 111 ? -20.117 7.066 17.440 1.00 78.94 111 ASP A CA 1
ATOM 913 C C . ASP A 1 111 ? -20.277 5.554 17.604 1.00 78.94 111 ASP A C 1
ATOM 915 O O . ASP A 1 111 ? -19.918 4.990 18.640 1.00 78.94 111 ASP A O 1
ATOM 919 N N . SER A 1 112 ? -20.775 4.879 16.569 1.00 88.44 112 SER A N 1
ATOM 920 C CA . SER A 1 112 ? -20.890 3.425 16.550 1.00 88.44 112 SER A CA 1
ATOM 921 C C . SER A 1 112 ? -19.668 2.783 15.901 1.00 88.44 112 SER A C 1
ATOM 923 O O . SER A 1 112 ? -19.420 2.943 14.703 1.00 88.44 112 SER A O 1
ATOM 925 N N . ILE A 1 113 ? -18.958 1.956 16.675 1.00 87.19 113 ILE A N 1
ATOM 926 C CA . ILE A 1 113 ? -17.820 1.149 16.200 1.00 87.19 113 ILE A CA 1
ATOM 927 C C . ILE A 1 113 ? -18.229 0.275 15.015 1.00 87.19 113 ILE A C 1
ATOM 929 O O . ILE A 1 113 ? -17.477 0.148 14.051 1.00 87.19 113 ILE A O 1
ATOM 933 N N . ALA A 1 114 ? -19.417 -0.333 15.083 1.00 88.94 114 ALA A N 1
ATOM 934 C CA . ALA A 1 114 ? -19.903 -1.225 14.039 1.00 88.94 114 ALA A CA 1
ATOM 935 C C . ALA A 1 114 ? -20.053 -0.481 12.706 1.00 88.94 114 ALA A C 1
ATOM 937 O O . ALA A 1 114 ? -19.596 -0.973 11.676 1.00 88.94 114 ALA A O 1
ATOM 938 N N . ILE A 1 115 ? -20.613 0.732 12.741 1.00 89.38 115 ILE A N 1
ATOM 939 C CA . ILE A 1 115 ? -20.761 1.578 11.552 1.00 89.38 115 ILE A CA 1
ATOM 940 C C . ILE A 1 115 ? -19.381 1.989 11.025 1.00 89.38 115 ILE A C 1
ATOM 942 O O . ILE A 1 115 ? -19.124 1.809 9.837 1.00 89.38 115 ILE A O 1
ATOM 946 N N . CYS A 1 116 ? -18.460 2.432 11.895 1.00 89.19 116 CYS A N 1
ATOM 947 C CA . CYS A 1 116 ? -17.079 2.744 11.499 1.00 89.19 116 CYS A CA 1
ATOM 948 C C . CYS A 1 116 ? -16.413 1.576 10.757 1.00 89.19 116 CYS A C 1
ATOM 950 O O . CYS A 1 116 ? -15.811 1.778 9.706 1.00 89.19 116 CYS A O 1
ATOM 952 N N . MET A 1 117 ? -16.525 0.355 11.289 1.00 89.44 117 MET A N 1
ATOM 953 C CA . MET A 1 117 ? -15.922 -0.838 10.689 1.00 89.44 117 MET A CA 1
ATOM 954 C C . MET A 1 117 ? -16.536 -1.163 9.326 1.00 89.44 117 MET A C 1
ATOM 956 O O . MET A 1 117 ? -15.801 -1.421 8.375 1.00 89.44 117 MET A O 1
ATOM 960 N N . VAL A 1 118 ? -17.868 -1.128 9.213 1.00 91.88 118 VAL A N 1
ATOM 961 C CA . VAL A 1 118 ? -18.574 -1.414 7.954 1.00 91.88 118 VAL A CA 1
ATOM 962 C C . VAL A 1 118 ? -18.215 -0.391 6.880 1.00 91.88 118 VAL A C 1
ATOM 964 O O . VAL A 1 118 ? -17.868 -0.780 5.765 1.00 91.88 118 VAL A O 1
ATOM 967 N N . VAL A 1 119 ? -18.243 0.901 7.215 1.00 91.38 119 VAL A N 1
ATOM 968 C CA . VAL A 1 119 ? -17.895 1.981 6.282 1.00 91.38 119 VAL A CA 1
ATOM 969 C C . VAL A 1 119 ? -16.440 1.863 5.846 1.00 91.38 119 VAL A C 1
ATOM 971 O O . VAL A 1 119 ? -16.161 1.912 4.650 1.00 91.38 119 VAL A O 1
ATOM 974 N N . PHE A 1 120 ? -15.519 1.634 6.786 1.00 91.94 120 PHE A N 1
ATOM 975 C CA . PHE A 1 120 ? -14.106 1.473 6.464 1.00 91.94 120 PHE A CA 1
ATOM 976 C C . PHE A 1 120 ? -13.883 0.298 5.509 1.00 91.94 120 PHE A C 1
ATOM 978 O O . PHE A 1 120 ? -13.316 0.485 4.437 1.00 91.94 120 PHE A O 1
ATOM 985 N N . ILE A 1 121 ? -14.390 -0.895 5.839 1.00 92.50 121 ILE A N 1
ATOM 986 C CA . ILE A 1 121 ? -14.253 -2.091 4.993 1.00 92.50 121 ILE A CA 1
ATOM 987 C C . ILE A 1 121 ? -14.880 -1.862 3.610 1.00 92.50 121 ILE A C 1
ATOM 989 O O . ILE A 1 121 ? -14.269 -2.209 2.597 1.00 92.50 121 ILE A O 1
ATOM 993 N N . GLY A 1 122 ? -16.062 -1.242 3.554 1.00 93.75 122 GLY A N 1
ATOM 994 C CA . GLY A 1 122 ? -16.737 -0.898 2.304 1.00 93.75 122 GLY A CA 1
ATOM 995 C C . GLY A 1 122 ? -15.908 0.044 1.429 1.00 93.75 122 GLY A C 1
ATOM 996 O O . GLY A 1 122 ? -15.728 -0.220 0.241 1.00 93.75 122 GLY A O 1
ATOM 997 N N . LEU A 1 123 ? -15.331 1.096 2.016 1.00 92.88 123 LEU A N 1
ATOM 998 C CA . LEU A 1 123 ? -14.445 2.023 1.310 1.00 92.88 123 LEU A CA 1
ATOM 999 C C . LEU A 1 123 ? -13.185 1.331 0.795 1.00 92.88 123 LEU A C 1
ATOM 1001 O O . LEU A 1 123 ? -12.835 1.515 -0.369 1.00 92.88 123 LEU A O 1
ATOM 1005 N N . GLN A 1 124 ? -12.530 0.497 1.609 1.00 92.88 124 GLN A N 1
ATOM 1006 C CA . GLN A 1 124 ? -11.361 -0.268 1.160 1.00 92.88 124 GLN A CA 1
ATOM 1007 C C . GLN A 1 124 ? -11.717 -1.162 -0.034 1.00 92.88 124 GLN A C 1
ATOM 1009 O O . GLN A 1 124 ? -11.017 -1.181 -1.045 1.00 92.88 124 GLN A O 1
ATOM 1014 N N . PHE A 1 125 ? -12.861 -1.843 0.022 1.00 93.25 125 PHE A N 1
ATOM 1015 C CA . PHE A 1 125 ? -13.320 -2.668 -1.090 1.00 93.25 125 PHE A CA 1
ATOM 1016 C C . PHE A 1 125 ? -13.574 -1.851 -2.369 1.00 93.25 125 PHE A C 1
ATOM 1018 O O . PHE A 1 125 ? -13.129 -2.242 -3.451 1.00 93.25 125 PHE A O 1
ATOM 1025 N N . ILE A 1 126 ? -14.225 -0.689 -2.258 1.00 92.31 126 ILE A N 1
ATOM 1026 C CA . ILE A 1 126 ? -14.471 0.210 -3.397 1.00 92.31 126 ILE A CA 1
ATOM 1027 C C . ILE A 1 126 ? -13.150 0.709 -3.992 1.00 92.31 126 ILE A C 1
ATOM 1029 O O . ILE A 1 126 ? -12.955 0.627 -5.208 1.00 92.31 126 ILE A O 1
ATOM 1033 N N . ILE A 1 127 ? -12.219 1.176 -3.154 1.00 91.75 127 ILE A N 1
ATOM 1034 C CA . ILE A 1 127 ? -10.901 1.647 -3.599 1.00 91.75 127 ILE A CA 1
ATOM 1035 C C . ILE A 1 127 ? -10.165 0.514 -4.321 1.00 91.75 127 ILE A C 1
ATOM 1037 O O . ILE A 1 127 ? -9.625 0.735 -5.405 1.00 91.75 127 ILE A O 1
ATOM 1041 N N . PHE A 1 128 ? -10.183 -0.706 -3.778 1.00 91.38 128 PHE A N 1
ATOM 1042 C CA . PHE A 1 128 ? -9.566 -1.864 -4.420 1.00 91.38 128 PHE A CA 1
ATOM 1043 C C . PHE A 1 128 ? -10.131 -2.123 -5.821 1.00 91.38 128 PHE A C 1
ATOM 1045 O O . PHE A 1 128 ? -9.356 -2.328 -6.759 1.00 91.38 128 PHE A O 1
ATOM 1052 N N . LEU A 1 129 ? -11.457 -2.080 -5.996 1.00 89.31 129 LEU A N 1
ATOM 1053 C CA . LEU A 1 129 ? -12.095 -2.281 -7.300 1.00 89.31 129 LEU A CA 1
ATOM 1054 C C . LEU A 1 129 ? -11.709 -1.193 -8.309 1.00 89.31 129 LEU A C 1
ATOM 1056 O O . LEU A 1 129 ? -11.372 -1.515 -9.452 1.00 89.31 129 LEU A O 1
ATOM 1060 N N . LEU A 1 130 ? -11.730 0.077 -7.891 1.00 88.19 130 LEU A N 1
ATOM 1061 C CA . LEU A 1 130 ? -11.360 1.215 -8.739 1.00 88.19 130 LEU A CA 1
ATOM 1062 C C . LEU A 1 130 ? -9.900 1.113 -9.189 1.00 88.19 130 LEU A C 1
ATOM 1064 O O . LEU A 1 130 ? -9.581 1.180 -10.377 1.00 88.19 130 LEU A O 1
ATOM 1068 N N . VAL A 1 131 ? -9.005 0.873 -8.237 1.00 86.38 131 VAL A N 1
ATOM 1069 C CA . VAL A 1 131 ? -7.564 0.806 -8.474 1.00 86.38 131 VAL A CA 1
ATOM 1070 C C . VAL A 1 131 ? -7.188 -0.419 -9.304 1.00 86.38 131 VAL A C 1
ATOM 1072 O O . VAL A 1 131 ? -6.319 -0.312 -10.172 1.00 86.38 131 VAL A O 1
ATOM 1075 N N . SER A 1 132 ? -7.858 -1.557 -9.098 1.00 82.06 132 SER A N 1
ATOM 1076 C CA . SER A 1 132 ? -7.631 -2.805 -9.845 1.00 82.06 132 SER A CA 1
ATOM 1077 C C . SER A 1 132 ? -7.964 -2.703 -11.333 1.00 82.06 132 SER A C 1
ATOM 1079 O O . SER A 1 132 ? -7.393 -3.459 -12.127 1.00 82.06 132 SER A O 1
ATOM 1081 N N . LYS A 1 133 ? -8.887 -1.801 -11.695 1.00 80.44 133 LYS A N 1
ATOM 1082 C CA . LYS A 1 133 ? -9.290 -1.506 -13.079 1.00 80.44 133 LYS A CA 1
ATOM 1083 C C . LYS A 1 133 ? -8.540 -0.321 -13.691 1.00 80.44 133 LYS A C 1
ATOM 1085 O O . LYS A 1 133 ? -8.547 -0.175 -14.907 1.00 80.44 133 LYS A O 1
ATOM 1090 N N . SER A 1 134 ? -7.902 0.512 -12.872 1.00 74.94 134 SER A N 1
ATOM 1091 C CA . SER A 1 134 ? -7.103 1.637 -13.356 1.00 74.94 134 SER A CA 1
ATOM 1092 C C . SER A 1 134 ? -5.838 1.157 -14.075 1.00 74.94 134 SER A C 1
ATOM 1094 O O . SER A 1 134 ? -5.208 0.196 -13.638 1.00 74.94 134 SER A O 1
ATOM 1096 N N . SER A 1 135 ? -5.400 1.866 -15.112 1.00 67.81 135 SER A N 1
ATOM 1097 C CA . SER A 1 135 ? -4.059 1.719 -15.688 1.00 67.81 135 SER A CA 1
ATOM 1098 C C . SER A 1 135 ? -3.004 2.524 -14.919 1.00 67.81 135 SER A C 1
ATOM 1100 O O . SER A 1 135 ? -1.820 2.253 -15.036 1.00 67.81 135 SER A O 1
ATOM 1102 N N . SER A 1 136 ? -3.367 3.472 -14.056 1.00 73.44 136 SER A N 1
ATOM 1103 C CA . SER A 1 136 ? -2.367 4.249 -13.314 1.00 73.44 136 SER A CA 1
ATOM 1104 C C . SER A 1 136 ? -1.571 3.395 -12.314 1.00 73.44 136 SER A C 1
ATOM 1106 O O . SER A 1 136 ? -2.076 2.403 -11.757 1.00 73.44 136 SER A O 1
ATOM 1108 N N . VAL A 1 137 ? -0.312 3.790 -12.069 1.00 79.00 137 VAL A N 1
ATOM 1109 C CA . VAL A 1 137 ? 0.462 3.266 -10.934 1.00 79.00 137 VAL A CA 1
ATOM 1110 C C . VAL A 1 137 ? -0.236 3.685 -9.658 1.00 79.00 137 VAL A C 1
ATOM 1112 O O . VAL A 1 137 ? -0.536 4.858 -9.446 1.00 79.00 137 VAL A O 1
ATOM 1115 N N . PHE A 1 138 ? -0.498 2.696 -8.815 1.00 85.88 138 PHE A N 1
ATOM 1116 C CA . PHE A 1 138 ? -1.014 2.929 -7.484 1.00 85.88 138 PHE A CA 1
ATOM 1117 C C . PHE A 1 138 ? 0.176 3.095 -6.540 1.00 85.88 138 PHE A C 1
ATOM 1119 O O . PHE A 1 138 ? 0.959 2.153 -6.438 1.00 85.88 138 PHE A O 1
ATOM 1126 N N . PRO A 1 139 ? 0.372 4.255 -5.896 1.00 90.25 139 PRO A N 1
ATOM 1127 C CA . PRO A 1 139 ? 1.538 4.464 -5.047 1.00 90.25 139 PRO A CA 1
ATOM 1128 C C . PRO A 1 139 ? 1.576 3.498 -3.861 1.00 90.25 139 PRO A C 1
ATOM 1130 O O . PRO A 1 139 ? 0.548 3.194 -3.262 1.00 90.25 139 PRO A O 1
ATOM 1133 N N . ASN A 1 140 ? 2.771 3.027 -3.499 1.00 91.56 140 ASN A N 1
ATOM 1134 C CA . ASN A 1 140 ? 2.960 2.098 -2.386 1.00 91.56 140 ASN A CA 1
ATOM 1135 C C . ASN A 1 140 ? 4.138 2.538 -1.513 1.00 91.56 140 ASN A C 1
ATOM 1137 O O . ASN A 1 140 ? 5.293 2.219 -1.786 1.00 91.56 140 ASN A O 1
ATOM 1141 N N . ILE A 1 141 ? 3.835 3.269 -0.441 1.00 90.31 141 ILE A N 1
ATOM 1142 C CA . ILE A 1 141 ? 4.840 3.821 0.481 1.00 90.31 141 ILE A CA 1
ATOM 1143 C C . ILE A 1 141 ? 5.655 2.706 1.140 1.00 90.31 141 ILE A C 1
ATOM 1145 O O . ILE A 1 141 ? 6.872 2.834 1.267 1.00 90.31 141 ILE A O 1
ATOM 1149 N N . MET A 1 142 ? 5.010 1.586 1.487 1.00 90.19 142 MET A N 1
ATOM 1150 C CA . MET A 1 142 ? 5.706 0.430 2.050 1.00 90.19 142 MET A CA 1
ATOM 1151 C C . MET A 1 142 ? 6.714 -0.143 1.053 1.00 90.19 142 MET A C 1
ATOM 1153 O O . MET A 1 142 ? 7.833 -0.445 1.435 1.00 90.19 142 MET A O 1
ATOM 1157 N N . ALA A 1 143 ? 6.382 -0.239 -0.234 1.00 88.38 143 ALA A N 1
ATOM 1158 C CA . ALA A 1 143 ? 7.339 -0.681 -1.249 1.00 88.38 143 ALA A CA 1
ATOM 1159 C C . ALA A 1 143 ? 8.552 0.260 -1.350 1.00 88.38 143 ALA A C 1
ATOM 1161 O O . ALA A 1 143 ? 9.693 -0.206 -1.301 1.00 88.38 143 ALA A O 1
ATOM 1162 N N . ILE A 1 144 ? 8.307 1.573 -1.383 1.00 89.25 144 ILE A N 1
ATOM 1163 C CA . ILE A 1 144 ? 9.353 2.603 -1.479 1.00 89.25 144 ILE A CA 1
ATOM 1164 C C . ILE A 1 144 ? 10.315 2.525 -0.288 1.00 89.25 144 ILE A C 1
ATOM 1166 O O . ILE A 1 144 ? 11.532 2.545 -0.475 1.00 89.25 144 ILE A O 1
ATOM 1170 N N . MET A 1 145 ? 9.790 2.372 0.933 1.00 88.38 145 MET A N 1
ATOM 1171 C CA . MET A 1 145 ? 10.603 2.225 2.149 1.00 88.38 145 MET A CA 1
ATOM 1172 C C . MET A 1 145 ? 11.524 0.995 2.112 1.00 88.38 145 MET A C 1
ATOM 1174 O O . MET A 1 145 ? 12.572 0.995 2.751 1.00 88.38 145 MET A O 1
ATOM 1178 N N . PHE A 1 146 ? 11.160 -0.042 1.352 1.00 87.31 146 PHE A N 1
ATOM 1179 C CA . PHE A 1 146 ? 11.936 -1.279 1.200 1.00 87.31 146 PHE A CA 1
ATOM 1180 C C . PHE A 1 146 ? 12.807 -1.292 -0.062 1.00 87.31 146 PHE A C 1
ATOM 1182 O O . PHE A 1 146 ? 13.312 -2.353 -0.460 1.00 87.31 146 PHE A O 1
ATOM 1189 N N . SER A 1 147 ? 13.012 -0.111 -0.652 1.00 86.12 147 SER A N 1
ATOM 1190 C CA . SER A 1 147 ? 13.772 0.131 -1.880 1.00 86.12 147 SER A CA 1
ATOM 1191 C C . SER A 1 147 ? 13.169 -0.519 -3.123 1.00 86.12 147 SER A C 1
ATOM 1193 O O . SER A 1 147 ? 13.893 -0.803 -4.070 1.00 86.12 147 SER A O 1
ATOM 1195 N N . MET A 1 148 ? 11.859 -0.763 -3.138 1.00 86.31 148 MET A N 1
ATOM 1196 C CA . MET A 1 148 ? 11.161 -1.261 -4.319 1.00 86.31 148 MET A CA 1
ATOM 1197 C C . MET A 1 148 ? 10.488 -0.099 -5.035 1.00 86.31 148 MET A C 1
ATOM 1199 O O . MET A 1 148 ? 9.580 0.529 -4.489 1.00 86.31 148 MET A O 1
ATOM 1203 N N . ASN A 1 149 ? 10.929 0.168 -6.259 1.00 86.75 149 ASN A N 1
ATOM 1204 C CA . ASN A 1 149 ? 10.373 1.222 -7.090 1.00 86.75 149 ASN A CA 1
ATOM 1205 C C . ASN A 1 149 ? 9.583 0.634 -8.253 1.00 86.75 149 ASN A C 1
ATOM 1207 O O . ASN A 1 149 ? 9.965 -0.378 -8.846 1.00 86.75 149 ASN A O 1
ATOM 1211 N N . VAL A 1 150 ? 8.489 1.311 -8.582 1.00 86.06 150 VAL A N 1
ATOM 1212 C CA . VAL A 1 150 ? 7.676 1.049 -9.763 1.00 86.06 150 VAL A CA 1
ATOM 1213 C C . VAL A 1 150 ? 7.960 2.133 -10.787 1.00 86.06 150 VAL A C 1
ATOM 1215 O O . VAL A 1 150 ? 7.816 3.315 -10.484 1.00 86.06 150 VAL A O 1
ATOM 1218 N N . TYR A 1 151 ? 8.314 1.737 -11.998 1.00 84.00 151 TYR A N 1
ATOM 1219 C CA . TYR A 1 151 ? 8.592 2.638 -13.107 1.00 84.00 151 TYR A CA 1
ATOM 1220 C C . TYR A 1 151 ? 7.521 2.481 -14.179 1.00 84.00 151 TYR A C 1
ATOM 1222 O O . TYR A 1 151 ? 7.128 1.359 -14.499 1.00 84.00 151 TYR A O 1
ATOM 1230 N N . ILE A 1 152 ? 7.068 3.603 -14.732 1.00 82.00 152 ILE A N 1
ATOM 1231 C CA . ILE A 1 152 ? 6.265 3.647 -15.955 1.00 82.00 152 ILE A CA 1
ATOM 1232 C C . ILE A 1 152 ? 7.181 4.071 -17.092 1.00 82.00 152 ILE A C 1
ATOM 1234 O O . ILE A 1 152 ? 7.953 5.020 -16.944 1.00 82.00 152 ILE A O 1
ATOM 1238 N N . LEU A 1 153 ? 7.087 3.364 -18.210 1.00 81.69 153 LEU A N 1
ATOM 1239 C CA . LEU A 1 153 ? 7.754 3.718 -19.452 1.00 81.69 153 LEU A CA 1
ATOM 1240 C C . LEU A 1 153 ? 6.808 4.482 -20.386 1.00 81.69 153 LEU A C 1
ATOM 1242 O O . LEU A 1 153 ? 5.588 4.345 -20.311 1.00 81.69 153 LEU A O 1
ATOM 1246 N N . ASP A 1 154 ? 7.371 5.276 -21.289 1.00 80.75 154 ASP A N 1
ATOM 1247 C CA . ASP A 1 154 ? 6.650 5.983 -22.359 1.00 80.75 154 ASP A CA 1
ATOM 1248 C C . ASP A 1 154 ? 5.830 5.058 -23.273 1.00 80.75 154 ASP A C 1
ATOM 1250 O O . ASP A 1 154 ? 4.754 5.437 -23.731 1.00 80.75 154 ASP A O 1
ATOM 1254 N N . ASN A 1 155 ? 6.278 3.819 -23.469 1.00 75.00 155 ASN A N 1
ATOM 1255 C CA . ASN A 1 155 ? 5.542 2.771 -24.181 1.00 75.00 155 ASN A CA 1
ATOM 1256 C C . ASN A 1 155 ? 4.395 2.124 -23.369 1.00 75.00 155 ASN A C 1
ATOM 1258 O O . ASN A 1 155 ? 3.760 1.182 -23.843 1.00 75.00 155 ASN A O 1
ATOM 1262 N N . GLY A 1 156 ? 4.120 2.608 -22.152 1.00 73.06 156 GLY A N 1
ATOM 1263 C CA . GLY A 1 156 ? 3.029 2.141 -21.294 1.00 73.06 156 GLY A CA 1
ATOM 1264 C C . GLY A 1 156 ? 3.339 0.885 -20.475 1.00 73.06 156 GLY A C 1
ATOM 1265 O O . GLY A 1 156 ? 2.456 0.389 -19.772 1.00 73.06 156 GLY A O 1
ATOM 1266 N N . PHE A 1 157 ? 4.566 0.354 -20.527 1.00 76.50 157 PHE A N 1
ATOM 1267 C CA . PHE A 1 157 ? 4.958 -0.776 -19.684 1.00 76.50 157 PHE A CA 1
ATOM 1268 C C . PHE A 1 157 ? 5.293 -0.350 -18.257 1.00 76.50 157 PHE A C 1
ATOM 1270 O O . PHE A 1 157 ? 5.814 0.737 -18.005 1.00 76.50 157 PHE A O 1
ATOM 1277 N N . TYR A 1 158 ? 5.041 -1.270 -17.326 1.00 79.44 158 TYR A N 1
ATOM 1278 C CA . TYR A 1 158 ? 5.402 -1.114 -15.925 1.00 79.44 158 TYR A CA 1
ATOM 1279 C C . TYR A 1 158 ? 6.565 -2.025 -15.583 1.00 79.44 158 TYR A C 1
ATOM 1281 O O . TYR A 1 158 ? 6.547 -3.220 -15.890 1.00 79.44 158 TYR A O 1
ATOM 1289 N N . LEU A 1 159 ? 7.549 -1.466 -14.894 1.00 80.19 159 LEU A N 1
ATOM 1290 C CA . LEU A 1 159 ? 8.688 -2.202 -14.376 1.00 80.19 159 LEU A CA 1
ATOM 1291 C C . LEU A 1 159 ? 8.715 -2.105 -12.856 1.00 80.19 159 LEU A C 1
ATOM 1293 O O . LEU A 1 159 ? 8.426 -1.051 -12.292 1.00 80.19 159 LEU A O 1
ATOM 1297 N N . ILE A 1 160 ? 9.099 -3.189 -12.190 1.00 82.38 160 ILE A N 1
ATOM 1298 C CA . ILE A 1 160 ? 9.406 -3.177 -10.758 1.00 82.38 160 ILE A CA 1
ATOM 1299 C C . ILE A 1 160 ? 10.870 -3.567 -10.573 1.00 82.38 160 ILE A C 1
ATOM 1301 O O . ILE A 1 160 ? 11.346 -4.537 -11.166 1.00 82.38 160 ILE A O 1
ATOM 1305 N N . SER A 1 161 ? 11.583 -2.797 -9.750 1.00 79.94 161 SER A N 1
ATOM 1306 C CA . SER A 1 161 ? 12.980 -3.058 -9.410 1.00 79.94 161 SER A CA 1
ATOM 1307 C C . SER A 1 161 ? 13.275 -2.751 -7.945 1.00 79.94 161 SER A C 1
ATOM 1309 O O . SER A 1 161 ? 12.700 -1.835 -7.357 1.00 79.94 161 SER A O 1
ATOM 1311 N N . ASN A 1 162 ? 14.210 -3.518 -7.381 1.00 77.00 162 ASN A N 1
ATOM 1312 C CA . ASN A 1 162 ? 14.798 -3.277 -6.061 1.00 77.00 162 ASN A CA 1
ATOM 1313 C C . ASN A 1 162 ? 16.004 -2.321 -6.118 1.00 77.00 162 ASN A C 1
ATOM 1315 O O . ASN A 1 162 ? 16.565 -1.962 -5.082 1.00 77.00 162 ASN A O 1
ATOM 1319 N N . GLU A 1 163 ? 16.430 -1.946 -7.323 1.00 72.44 163 GLU A N 1
ATOM 1320 C CA . GLU A 1 163 ? 17.534 -1.028 -7.571 1.00 72.44 163 GLU A CA 1
ATOM 1321 C C . GLU A 1 163 ? 16.989 0.299 -8.097 1.00 72.44 163 GLU A C 1
ATOM 1323 O O . GLU A 1 163 ? 16.034 0.337 -8.880 1.00 72.44 163 GLU A O 1
ATOM 1328 N N . LYS A 1 164 ? 17.585 1.408 -7.649 1.00 66.62 164 LYS A N 1
ATOM 1329 C CA . LYS A 1 164 ? 17.215 2.734 -8.144 1.00 66.62 164 LYS A CA 1
ATOM 1330 C C . LYS A 1 164 ? 17.729 2.895 -9.567 1.00 66.62 164 LYS A C 1
ATOM 1332 O O . LYS A 1 164 ? 18.930 2.971 -9.774 1.00 66.62 164 LYS A O 1
ATOM 1337 N N . MET A 1 165 ? 16.815 3.014 -10.517 1.00 64.19 165 MET A N 1
ATOM 1338 C CA . MET A 1 165 ? 17.132 3.442 -11.875 1.00 64.19 165 MET A CA 1
ATOM 1339 C C . MET A 1 165 ? 17.332 4.962 -11.888 1.00 64.19 165 MET A C 1
ATOM 1341 O O . MET A 1 165 ? 16.455 5.709 -11.454 1.00 64.19 165 MET A O 1
ATOM 1345 N N . THR A 1 166 ? 18.490 5.411 -12.354 1.00 60.19 166 THR A N 1
ATOM 1346 C CA . THR A 1 166 ? 18.804 6.796 -12.723 1.00 60.19 166 THR A CA 1
ATOM 1347 C C . THR A 1 166 ? 18.752 6.895 -14.244 1.00 60.19 166 THR A C 1
ATOM 1349 O O . THR A 1 166 ? 18.678 5.888 -14.943 1.00 60.19 166 THR A O 1
ATOM 1352 N N . GLU A 1 167 ? 18.756 8.102 -14.795 1.00 54.25 167 GLU A N 1
ATOM 1353 C CA . GLU A 1 167 ? 18.611 8.280 -16.244 1.00 54.25 167 GLU A CA 1
ATOM 1354 C C . GLU A 1 167 ? 19.798 7.724 -17.053 1.00 54.25 167 GLU A C 1
ATOM 1356 O O . GLU A 1 167 ? 19.631 7.491 -18.242 1.00 54.25 167 GLU A O 1
ATOM 1361 N N . ASN A 1 168 ? 20.949 7.434 -16.424 1.00 51.91 168 A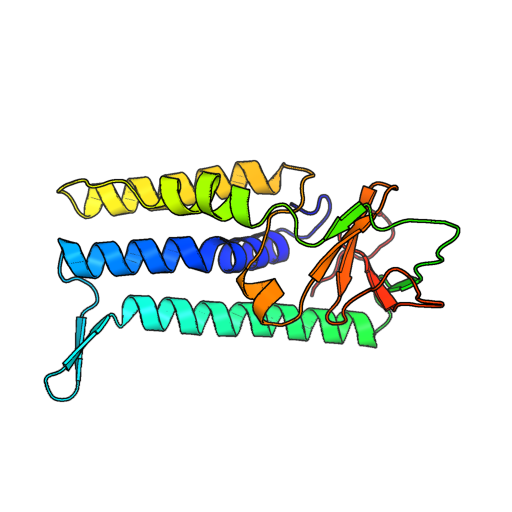SN A N 1
ATOM 1362 C CA . ASN A 1 168 ? 22.207 7.004 -17.055 1.00 51.91 168 ASN A CA 1
ATOM 1363 C C . ASN A 1 168 ? 22.566 5.528 -16.794 1.00 51.91 168 ASN A C 1
ATOM 1365 O O . ASN A 1 168 ? 23.575 5.238 -16.156 1.00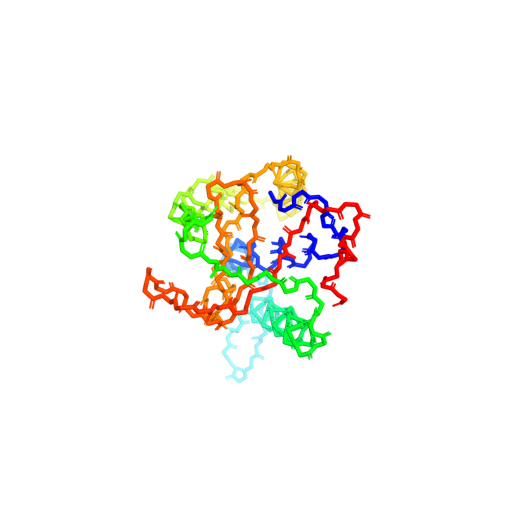 51.91 168 ASN A O 1
ATOM 1369 N N . TYR A 1 169 ? 21.772 4.581 -17.294 1.00 57.28 169 TYR A N 1
ATOM 1370 C CA . TYR A 1 169 ? 22.133 3.160 -17.246 1.00 57.28 169 TYR A CA 1
ATOM 1371 C C . TYR A 1 169 ? 22.304 2.566 -18.643 1.00 57.28 169 TYR A C 1
ATOM 1373 O O . TYR A 1 169 ? 21.439 2.718 -19.502 1.00 57.28 169 TYR A O 1
ATOM 1381 N N . GLU A 1 170 ? 23.396 1.822 -18.835 1.00 46.72 170 GLU A N 1
ATOM 1382 C CA . GLU A 1 170 ? 23.646 1.053 -20.061 1.00 46.72 170 GLU A CA 1
ATOM 1383 C C . GLU A 1 170 ? 22.812 -0.235 -20.115 1.00 46.72 170 GLU A C 1
ATOM 1385 O O . GLU A 1 170 ? 22.399 -0.650 -21.196 1.00 46.72 170 GLU A O 1
ATOM 1390 N N . ARG A 1 171 ? 22.544 -0.864 -18.958 1.00 54.22 171 ARG A N 1
ATOM 1391 C CA . ARG A 1 171 ? 21.628 -2.007 -18.798 1.00 54.22 171 ARG A CA 1
ATOM 1392 C C . ARG A 1 171 ? 21.081 -2.046 -17.376 1.00 54.22 171 ARG A C 1
ATOM 1394 O O . ARG A 1 171 ? 21.859 -2.099 -16.428 1.00 54.22 171 ARG A O 1
ATOM 1401 N N . ILE A 1 172 ? 19.759 -2.097 -17.226 1.00 57.97 172 ILE A N 1
ATOM 1402 C CA . ILE A 1 172 ? 19.119 -2.436 -15.948 1.00 57.97 172 ILE A CA 1
ATOM 1403 C C . ILE A 1 172 ? 18.254 -3.661 -16.156 1.00 57.97 172 ILE A C 1
ATOM 1405 O O . ILE A 1 172 ? 17.462 -3.716 -17.096 1.00 57.97 172 ILE A O 1
ATOM 1409 N N . ILE A 1 173 ? 18.408 -4.628 -15.260 1.00 60.22 173 ILE A N 1
ATOM 1410 C CA . ILE A 1 173 ? 17.53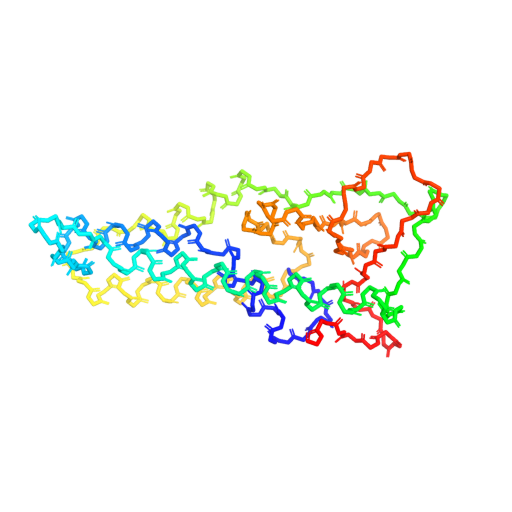8 -5.78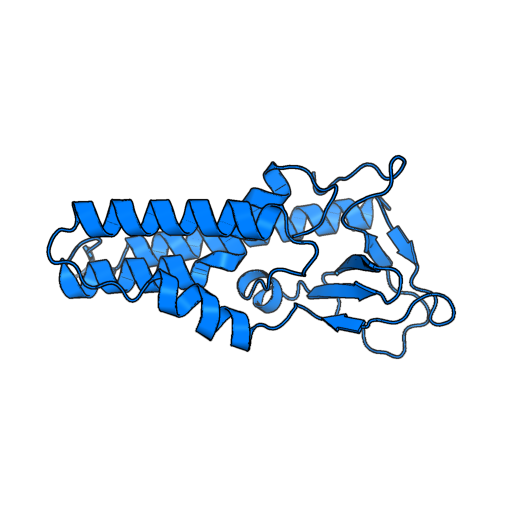9 -15.193 1.00 60.22 173 ILE A CA 1
ATOM 1411 C C . ILE A 1 173 ? 16.315 -5.394 -14.368 1.00 60.22 173 ILE A C 1
ATOM 1413 O O . ILE A 1 173 ? 16.389 -5.260 -13.148 1.00 60.22 173 ILE A O 1
ATOM 1417 N N . ALA A 1 174 ? 15.187 -5.207 -15.043 1.00 67.00 174 ALA A N 1
ATOM 1418 C CA . ALA A 1 174 ? 13.908 -4.945 -14.403 1.00 67.00 174 ALA A CA 1
ATOM 1419 C C . ALA A 1 174 ? 12.933 -6.093 -14.653 1.00 67.00 174 ALA A C 1
ATOM 1421 O O . ALA A 1 174 ? 12.978 -6.731 -15.707 1.00 67.00 174 ALA A O 1
ATOM 1422 N N . VAL A 1 175 ? 12.017 -6.323 -13.713 1.00 71.25 175 VAL A N 1
ATOM 1423 C CA . VAL A 1 175 ? 10.908 -7.254 -13.934 1.00 71.25 175 VAL A CA 1
ATOM 1424 C C . VAL A 1 175 ? 9.764 -6.475 -14.565 1.00 71.25 175 VAL A C 1
ATOM 1426 O O . VAL A 1 175 ? 9.245 -5.535 -13.956 1.00 71.25 175 VAL A O 1
ATOM 1429 N N . ARG A 1 176 ? 9.366 -6.852 -15.784 1.00 72.25 176 ARG A N 1
ATOM 1430 C CA . ARG A 1 176 ? 8.159 -6.308 -16.414 1.00 72.25 176 ARG A CA 1
ATOM 1431 C C . ARG A 1 176 ? 6.918 -6.871 -15.739 1.00 72.25 176 ARG A C 1
ATOM 1433 O O . ARG A 1 176 ? 6.800 -8.075 -15.524 1.00 72.25 176 ARG A O 1
ATOM 1440 N N . VAL A 1 177 ? 5.977 -5.986 -15.432 1.00 71.56 177 VAL A N 1
ATOM 1441 C CA . VAL A 1 177 ? 4.747 -6.314 -14.718 1.00 71.56 177 VAL A CA 1
ATOM 1442 C C . VAL A 1 177 ? 3.547 -5.931 -15.581 1.00 71.56 177 VAL A C 1
ATOM 1444 O O . VAL A 1 177 ? 3.345 -4.761 -15.892 1.00 71.56 177 VAL A O 1
ATOM 1447 N N . GLY A 1 178 ? 2.742 -6.926 -15.961 1.00 63.50 178 GLY A N 1
ATOM 1448 C CA . GLY A 1 178 ? 1.542 -6.737 -16.783 1.00 63.50 178 GLY A CA 1
ATOM 1449 C C . GLY A 1 178 ? 1.678 -7.165 -18.249 1.00 63.50 178 GLY A C 1
ATOM 1450 O O . GLY A 1 178 ? 2.696 -7.732 -18.641 1.00 63.50 178 GLY A O 1
ATOM 1451 N N . ASP A 1 179 ? 0.614 -6.925 -19.024 1.00 54.16 179 ASP A N 1
ATOM 1452 C CA . ASP A 1 179 ? 0.302 -7.542 -20.328 1.00 54.16 179 ASP A CA 1
ATOM 1453 C C . ASP A 1 179 ? 1.502 -7.778 -21.261 1.00 54.16 179 ASP A C 1
ATOM 1455 O O . ASP A 1 179 ? 2.022 -6.874 -21.918 1.00 54.16 179 ASP A O 1
ATOM 1459 N N . SER A 1 180 ? 1.879 -9.047 -21.395 1.00 44.25 180 SER A N 1
ATOM 1460 C CA . SER A 1 180 ? 2.063 -9.649 -22.711 1.00 44.25 180 SER A CA 1
ATOM 1461 C C . SER A 1 180 ? 1.561 -11.091 -22.640 1.00 44.25 180 SER A C 1
ATOM 1463 O O . SER A 1 180 ? 1.878 -11.806 -21.690 1.00 44.25 180 SER A O 1
ATOM 1465 N N . SER A 1 181 ? 0.804 -11.524 -23.645 1.00 40.12 181 SER A N 1
ATOM 1466 C CA . SER A 1 181 ? 0.244 -12.878 -23.770 1.00 40.12 181 SER A CA 1
ATOM 1467 C C . SER A 1 181 ? 1.292 -14.001 -23.772 1.00 40.12 181 SER A C 1
ATOM 1469 O O . SER A 1 181 ? 0.936 -15.155 -23.555 1.00 40.12 181 SER A O 1
ATOM 1471 N N . ASN A 1 182 ? 2.575 -13.664 -23.953 1.00 39.00 182 ASN A N 1
ATOM 1472 C CA . ASN A 1 182 ? 3.710 -14.594 -23.935 1.00 39.00 182 ASN A CA 1
ATOM 1473 C C . ASN A 1 182 ? 4.653 -14.393 -22.738 1.00 39.00 182 ASN A C 1
ATOM 1475 O O . ASN A 1 182 ? 5.625 -15.130 -22.587 1.00 39.00 182 ASN A O 1
ATOM 1479 N N . LEU A 1 183 ? 4.386 -13.408 -21.879 1.00 42.72 183 LEU A N 1
ATOM 1480 C CA . LEU A 1 183 ? 5.134 -13.205 -20.647 1.00 42.72 183 LEU A CA 1
ATOM 1481 C C . LEU A 1 183 ? 4.309 -13.863 -19.562 1.00 42.72 183 LEU A C 1
ATOM 1483 O O . LEU A 1 183 ? 3.244 -13.380 -19.184 1.00 42.72 183 LEU A O 1
ATOM 1487 N N . LEU A 1 184 ? 4.794 -15.019 -19.121 1.00 38.28 184 LEU A N 1
ATOM 1488 C CA . LEU A 1 184 ? 4.400 -15.662 -17.884 1.00 38.28 184 LEU A CA 1
ATOM 1489 C C . LEU A 1 184 ? 4.258 -14.535 -16.836 1.00 38.28 184 LEU A C 1
ATOM 1491 O O . LEU A 1 184 ? 5.244 -14.019 -16.327 1.00 38.28 184 LEU A O 1
ATOM 1495 N N . GLY A 1 185 ? 3.030 -14.107 -16.539 1.00 41.62 185 GLY A N 1
ATOM 1496 C CA . GLY A 1 185 ? 2.754 -13.076 -15.545 1.00 41.62 185 GLY A CA 1
ATOM 1497 C C . GLY A 1 185 ? 3.044 -13.625 -14.153 1.00 41.62 185 GLY A C 1
ATOM 1498 O O . GLY A 1 185 ? 2.146 -14.172 -13.512 1.00 41.62 185 GLY A O 1
ATOM 1499 N N . TYR A 1 186 ? 4.292 -13.533 -13.698 1.00 46.12 186 TYR A N 1
ATOM 1500 C CA . TYR A 1 186 ? 4.708 -14.070 -12.406 1.00 46.12 186 TYR A CA 1
ATOM 1501 C C . TYR A 1 186 ? 5.389 -12.982 -11.608 1.00 46.12 186 TYR A C 1
ATOM 1503 O O . TYR A 1 186 ? 6.511 -12.562 -11.862 1.00 46.12 186 TYR A O 1
ATOM 1511 N N . ILE A 1 187 ? 4.677 -12.581 -10.572 1.00 37.38 187 ILE A N 1
ATOM 1512 C CA . ILE A 1 187 ? 5.290 -12.611 -9.263 1.00 37.38 187 ILE A CA 1
ATOM 1513 C C . ILE A 1 187 ? 4.621 -13.845 -8.656 1.00 37.38 187 ILE A C 1
ATOM 1515 O O . ILE A 1 187 ? 3.468 -13.763 -8.230 1.00 37.38 187 ILE A O 1
ATOM 1519 N N . THR A 1 188 ? 5.246 -15.025 -8.843 1.00 36.06 188 THR A N 1
ATOM 1520 C CA . THR A 1 188 ? 4.926 -16.223 -8.031 1.00 36.06 188 THR A CA 1
ATOM 1521 C C . THR A 1 188 ? 4.830 -15.815 -6.585 1.00 36.06 188 THR A C 1
ATOM 1523 O O . THR A 1 188 ? 5.673 -14.965 -6.244 1.00 36.06 188 THR A O 1
#